Protein AF-A0AAV7NKL3-F1 (afdb_monomer)

Solvent-accessible surface area (backbone atoms only — not comparable to full-atom values): 14791 Å² total; per-residue (Å²): 137,82,86,83,81,82,79,80,80,75,80,78,81,73,79,78,71,67,85,84,54,51,89,88,33,91,54,41,45,47,39,40,43,38,54,56,81,62,44,48,95,72,42,78,81,89,48,72,66,51,54,48,49,49,21,38,49,52,17,48,26,45,21,76,62,68,77,40,82,70,47,38,43,83,27,37,46,78,29,75,76,42,99,70,48,32,32,28,36,32,49,33,41,64,87,78,70,40,76,49,57,45,71,62,53,46,52,15,46,60,76,36,40,70,63,51,29,56,76,71,69,38,48,74,92,29,51,37,45,80,85,53,79,81,82,70,71,77,77,80,69,66,94,63,57,69,67,60,57,53,50,50,55,53,53,50,52,52,54,52,51,52,52,50,52,52,54,48,51,55,51,56,60,53,55,75,71,67,70,79,84,79,89,82,90,81,89,82,83,82,91,83,82,88,83,90,86,85,88,83,86,82,88,86,84,84,89,80,86,87,84,91,85,82,83,90,85,85,89,86,82,81,87,83,90,89,133

Organism: Pleurodeles waltl (NCBI:txid8319)

pLDDT: mean 74.22, std 22.97, range [26.92, 96.94]

Mean predicted aligned error: 18.71 Å

InterPro domains:
  IPR031588 Collectrin domain [PF16959] (28-174)
  IPR031588 Collectrin domain [PS52010] (25-211)
  IPR042944 Collectrin [PTHR46884] (4-226)

Nearest PDB structures (foldseek):
  8wm3-assembly1_D  TM=7.153E-01  e=7.753E-15  Homo sapiens
  6m1d-assembly1_D  TM=7.696E-01  e=1.929E-13  Homo sapiens
  7l7f-assembly1_D  TM=8.727E-01  e=1.430E-11  Homo sapiens
  7wpo-assembly1_A  TM=7.914E-01  e=1.443E-06  Pipistrellus pipistrellus
  7sua-assembly1_A  TM=3.834E-01  e=5.532E-01  Acinetobacter baumannii

Secondary structure (DSSP, 8-state):
------------------TT--TT-TT-EEEEE-HHHHHGGGPPP--HHHHHHHHHHHHHHHHHHHT-TT--GGGEEEE---TTSEEEEEEB-TTT-PBPPHHHHHHHHHHHHHHHHHHTT--TTTEEETTS--SSPSP---SS-HHHHHHHHHHHHHHHHHHHHHHHHHHHHHHTT-PPPPP--------------------------------------------

Structure (mmCIF, N/CA/C/O backbone):
data_AF-A0AAV7NKL3-F1
#
_entry.id   AF-A0AAV7NKL3-F1
#
loop_
_atom_site.group_PDB
_atom_site.id
_atom_site.type_symbol
_atom_site.label_atom_id
_atom_site.label_alt_id
_atom_site.label_comp_id
_atom_site.label_asym_id
_atom_site.label_entity_id
_atom_site.label_seq_id
_atom_site.pdbx_PDB_ins_code
_atom_site.Cartn_x
_atom_site.Cartn_y
_atom_site.Cartn_z
_atom_site.occupancy
_atom_site.B_iso_or_equiv
_atom_site.auth_seq_id
_atom_site.auth_comp_id
_atom_site.auth_asym_id
_atom_site.auth_atom_id
_atom_site.pdbx_PDB_model_num
ATOM 1 N N . MET A 1 1 ? 7.178 -43.720 -53.555 1.00 40.41 1 MET A N 1
ATOM 2 C CA . MET A 1 1 ? 6.212 -42.692 -53.108 1.00 40.41 1 MET A CA 1
ATOM 3 C C . MET A 1 1 ? 6.389 -42.548 -51.602 1.00 40.41 1 MET A C 1
ATOM 5 O O . MET A 1 1 ? 6.001 -43.462 -50.891 1.00 40.41 1 MET A O 1
ATOM 9 N N . LEU A 1 2 ? 7.074 -41.503 -51.121 1.00 44.03 2 LEU A N 1
ATOM 10 C CA . LEU A 1 2 ? 7.225 -41.263 -49.677 1.00 44.03 2 LEU A CA 1
ATOM 11 C C . LEU A 1 2 ? 6.093 -40.338 -49.195 1.00 44.03 2 LEU A C 1
ATOM 13 O O . LEU A 1 2 ? 5.868 -39.315 -49.843 1.00 44.03 2 LEU A O 1
ATOM 17 N N . PRO A 1 3 ? 5.404 -40.646 -48.083 1.00 50.78 3 PRO A N 1
ATOM 18 C CA . PRO A 1 3 ? 4.473 -39.713 -47.464 1.00 50.78 3 PRO A CA 1
ATOM 19 C C . PRO A 1 3 ? 5.253 -38.630 -46.704 1.00 50.78 3 PRO A C 1
ATOM 21 O O . PRO A 1 3 ? 6.110 -38.932 -45.875 1.00 50.78 3 PRO A O 1
ATOM 24 N N . GLY A 1 4 ? 4.962 -37.360 -46.990 1.00 49.66 4 GLY A N 1
ATOM 25 C CA . GLY A 1 4 ? 5.586 -36.230 -46.304 1.00 49.66 4 GLY A CA 1
ATOM 26 C C . GLY A 1 4 ? 5.068 -36.084 -44.873 1.00 49.66 4 GLY A C 1
ATOM 27 O O . GLY A 1 4 ? 3.910 -35.725 -44.668 1.00 49.66 4 GLY A O 1
ATOM 28 N N . LEU A 1 5 ? 5.931 -36.329 -43.885 1.00 57.03 5 LEU A N 1
ATOM 29 C CA . LEU A 1 5 ? 5.633 -36.089 -42.474 1.00 57.03 5 LEU A CA 1
ATOM 30 C C . LEU A 1 5 ? 5.713 -34.581 -42.175 1.00 57.03 5 LEU A C 1
ATOM 32 O O . LEU A 1 5 ? 6.792 -34.042 -41.933 1.00 57.03 5 LEU A O 1
ATOM 36 N N . PHE A 1 6 ? 4.570 -33.893 -42.195 1.00 58.34 6 PHE A N 1
ATOM 37 C CA . PHE A 1 6 ? 4.484 -32.478 -41.823 1.00 58.34 6 PHE A CA 1
ATOM 38 C C . PHE A 1 6 ? 4.657 -32.313 -40.302 1.00 58.34 6 PHE A C 1
ATOM 40 O O . PHE A 1 6 ? 3.721 -32.510 -39.527 1.00 58.34 6 PHE A O 1
ATOM 47 N N . LEU A 1 7 ? 5.865 -31.949 -39.863 1.00 56.81 7 LEU A N 1
ATOM 48 C CA . LEU A 1 7 ? 6.143 -31.602 -38.467 1.00 56.81 7 LEU A CA 1
ATOM 49 C C . LEU A 1 7 ? 5.599 -30.201 -38.150 1.00 56.81 7 LEU A C 1
ATOM 51 O O . LEU A 1 7 ? 6.224 -29.187 -38.456 1.00 56.81 7 LEU A O 1
ATOM 55 N N . LEU A 1 8 ? 4.431 -30.151 -37.506 1.00 59.56 8 LEU A N 1
ATOM 56 C CA . LEU A 1 8 ? 3.878 -28.929 -36.921 1.00 59.56 8 LEU A CA 1
ATOM 57 C C . LEU A 1 8 ? 4.695 -28.515 -35.689 1.00 59.56 8 LEU A C 1
ATOM 59 O O . LEU A 1 8 ? 4.480 -29.009 -34.583 1.00 59.56 8 LEU A O 1
ATOM 63 N N . VAL A 1 9 ? 5.625 -27.579 -35.881 1.00 62.22 9 VAL A N 1
ATOM 64 C CA . VAL A 1 9 ? 6.357 -26.938 -34.781 1.00 62.22 9 VAL A CA 1
ATOM 65 C C . VAL A 1 9 ? 5.430 -25.936 -34.090 1.00 62.22 9 VAL A C 1
ATOM 67 O O . VAL A 1 9 ? 5.280 -24.799 -34.533 1.00 62.22 9 VAL A O 1
ATOM 70 N N . LEU A 1 10 ? 4.797 -26.362 -32.997 1.00 61.62 10 LEU A N 1
ATOM 71 C CA . LEU A 1 10 ? 4.081 -25.463 -32.094 1.00 61.62 10 LEU A CA 1
ATOM 72 C C . LEU A 1 10 ? 5.097 -24.563 -31.368 1.00 61.62 10 LEU A C 1
ATOM 74 O O . LEU A 1 10 ? 5.951 -25.092 -30.650 1.00 61.62 10 LEU A O 1
ATOM 78 N N . PRO A 1 11 ? 5.024 -23.225 -31.496 1.00 56.94 11 PRO A N 1
ATOM 79 C CA . PRO A 1 11 ? 5.866 -22.348 -30.702 1.00 56.94 11 PRO A CA 1
ATOM 80 C C . PRO A 1 11 ? 5.411 -22.420 -29.242 1.00 56.94 11 PRO A C 1
ATOM 82 O O . PRO A 1 11 ? 4.334 -21.934 -28.890 1.00 56.94 11 PRO A O 1
ATOM 85 N N . LEU A 1 12 ? 6.240 -23.006 -28.374 1.00 55.56 12 LEU A N 1
ATOM 86 C CA . LEU A 1 12 ? 6.085 -22.814 -26.936 1.00 55.56 12 LEU A CA 1
ATOM 87 C C . LEU A 1 12 ? 6.268 -21.322 -26.658 1.00 55.56 12 LEU A C 1
ATOM 89 O O . LEU A 1 12 ? 7.386 -20.810 -26.690 1.00 55.56 12 LEU A O 1
ATOM 93 N N . ALA A 1 13 ? 5.166 -20.632 -26.369 1.00 55.06 13 ALA A N 1
ATOM 94 C CA . ALA A 1 13 ? 5.193 -19.283 -25.834 1.00 55.06 13 ALA A CA 1
ATOM 95 C C . ALA A 1 13 ? 5.798 -19.328 -24.424 1.00 55.06 13 ALA A C 1
ATOM 97 O O . ALA A 1 13 ? 5.093 -19.407 -23.417 1.00 55.06 13 ALA A O 1
ATOM 98 N N . THR A 1 14 ? 7.129 -19.311 -24.349 1.00 50.56 14 THR A N 1
ATOM 99 C CA . THR A 1 14 ? 7.852 -19.100 -23.101 1.00 50.56 14 THR A CA 1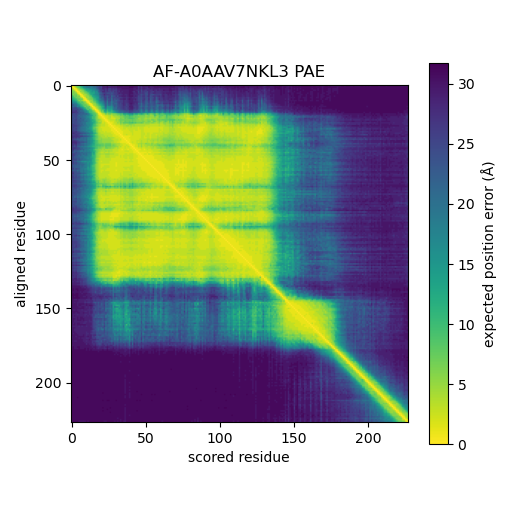
ATOM 100 C C . THR A 1 14 ? 7.461 -17.728 -22.578 1.00 50.56 14 THR A C 1
ATOM 102 O O . THR A 1 14 ? 7.886 -16.708 -23.124 1.00 50.56 14 THR A O 1
ATOM 105 N N . TYR A 1 15 ? 6.643 -17.700 -21.526 1.00 53.75 15 TYR A N 1
ATOM 106 C CA . TYR A 1 15 ? 6.379 -16.489 -20.763 1.00 53.75 15 TYR A CA 1
ATOM 107 C C . TYR A 1 15 ? 7.707 -15.990 -20.193 1.00 53.75 15 TYR A C 1
ATOM 109 O O . TYR A 1 15 ? 8.160 -16.460 -19.150 1.00 53.75 15 TYR A O 1
ATOM 117 N N . ALA A 1 16 ? 8.339 -15.058 -20.904 1.00 47.28 16 ALA A N 1
ATOM 118 C CA . ALA A 1 16 ? 9.548 -14.393 -20.461 1.00 47.28 16 ALA A CA 1
ATOM 119 C C . ALA A 1 16 ? 9.205 -13.549 -19.229 1.00 47.28 16 ALA A C 1
ATOM 121 O O . ALA A 1 16 ? 8.778 -12.398 -19.338 1.00 47.28 16 ALA A O 1
ATOM 122 N N . GLN A 1 17 ? 9.352 -14.139 -18.041 1.00 51.84 17 GLN A N 1
ATOM 123 C CA . GLN A 1 17 ? 9.422 -13.348 -16.827 1.00 51.84 17 GLN A CA 1
ATOM 124 C C . GLN A 1 17 ? 10.688 -12.505 -16.907 1.00 51.84 17 GLN A C 1
ATOM 126 O O . GLN A 1 17 ? 11.797 -13.030 -16.978 1.00 51.84 17 GLN A O 1
ATOM 131 N N . ASP A 1 18 ? 10.488 -11.191 -16.912 1.00 56.62 18 ASP A N 1
ATOM 132 C CA . ASP A 1 18 ? 11.542 -10.200 -16.769 1.00 56.62 18 ASP A CA 1
ATOM 133 C C . ASP A 1 18 ? 12.345 -10.515 -15.495 1.00 56.62 18 ASP A C 1
ATOM 135 O O . ASP A 1 18 ? 11.869 -10.331 -14.371 1.00 56.62 18 ASP A O 1
ATOM 139 N N . GLN A 1 19 ? 13.553 -11.057 -15.683 1.00 64.88 19 GLN A N 1
ATOM 140 C CA . GLN A 1 19 ? 14.359 -11.731 -14.653 1.00 64.88 19 GLN A CA 1
ATOM 141 C C . GLN A 1 19 ? 14.817 -10.787 -13.519 1.00 64.88 19 GLN A C 1
ATOM 143 O O . GLN A 1 19 ? 15.448 -11.209 -12.552 1.00 64.88 19 GLN A O 1
ATOM 148 N N . ARG A 1 20 ? 14.487 -9.495 -13.622 1.00 75.25 20 ARG A N 1
ATOM 149 C CA . ARG A 1 20 ? 14.770 -8.434 -12.647 1.00 75.25 20 ARG A CA 1
ATOM 150 C C . ARG A 1 20 ? 13.922 -8.497 -11.378 1.00 75.25 20 ARG A C 1
ATOM 152 O O . ARG A 1 20 ? 14.271 -7.846 -10.400 1.00 75.25 20 ARG A O 1
ATOM 159 N N . CYS A 1 21 ? 12.819 -9.241 -11.380 1.00 84.06 21 CYS A N 1
ATOM 160 C CA . CYS A 1 21 ? 11.861 -9.257 -10.280 1.00 84.06 21 CYS A CA 1
ATOM 161 C C . CYS A 1 21 ? 11.629 -10.693 -9.781 1.00 84.06 21 CYS A C 1
ATOM 163 O O . CYS A 1 21 ? 11.004 -11.522 -10.436 1.00 84.06 21 CYS A O 1
ATOM 165 N N . TYR A 1 22 ? 12.165 -10.987 -8.596 1.00 87.50 22 TYR A N 1
ATOM 166 C CA . TYR A 1 22 ? 12.052 -12.274 -7.906 1.00 87.50 22 TYR A CA 1
ATOM 167 C C . TYR A 1 22 ? 11.971 -12.051 -6.380 1.00 87.50 22 TYR A C 1
ATOM 169 O O . TYR A 1 22 ? 12.280 -10.954 -5.904 1.00 87.50 22 TYR A O 1
ATOM 177 N N . PRO A 1 23 ? 11.521 -13.038 -5.578 1.00 87.38 23 PRO A N 1
ATOM 178 C CA . PRO A 1 23 ? 11.410 -12.877 -4.127 1.00 87.38 23 PRO A CA 1
ATOM 179 C C . PRO A 1 23 ? 12.760 -12.535 -3.491 1.00 87.38 23 PRO A C 1
ATOM 181 O O . PRO A 1 23 ? 13.736 -13.242 -3.730 1.00 87.38 23 PRO A O 1
ATOM 184 N N . LYS A 1 24 ? 12.806 -11.495 -2.647 1.00 85.12 24 LYS A N 1
ATOM 185 C CA . LYS A 1 24 ? 14.043 -10.991 -2.014 1.00 85.12 24 LYS A CA 1
ATOM 186 C C . LYS A 1 24 ? 15.123 -10.511 -3.008 1.00 85.12 24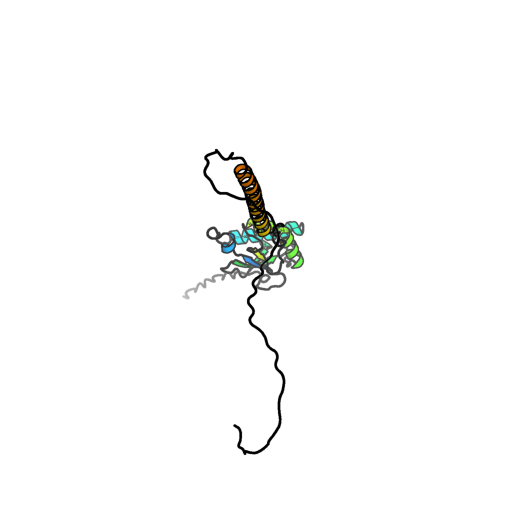 LYS A C 1
ATOM 188 O O . LYS A 1 24 ? 16.307 -10.546 -2.684 1.00 85.12 24 LYS A O 1
ATOM 193 N N . ALA A 1 25 ? 14.739 -10.074 -4.210 1.00 87.25 25 ALA A N 1
ATOM 194 C CA . ALA A 1 25 ? 15.654 -9.385 -5.122 1.00 87.25 25 ALA A CA 1
ATOM 195 C C . ALA A 1 25 ? 16.146 -8.040 -4.532 1.00 87.25 25 ALA A C 1
ATOM 197 O O . ALA A 1 25 ? 15.432 -7.422 -3.738 1.00 87.25 25 ALA A O 1
ATOM 198 N N . PRO A 1 26 ? 17.344 -7.553 -4.909 1.00 86.31 26 PRO A N 1
ATOM 199 C CA . PRO A 1 26 ? 17.833 -6.247 -4.464 1.00 86.31 26 PRO A CA 1
ATOM 200 C C . PRO A 1 26 ? 16.925 -5.115 -4.973 1.00 86.31 26 PRO A C 1
ATOM 202 O O . PRO A 1 26 ? 16.570 -5.085 -6.152 1.00 86.31 26 PRO A O 1
ATOM 205 N N . ASN A 1 27 ? 16.581 -4.166 -4.095 1.00 89.75 27 ASN A N 1
ATOM 206 C CA . ASN A 1 27 ? 15.575 -3.112 -4.319 1.00 89.75 27 ASN A CA 1
ATOM 207 C C . ASN A 1 27 ? 14.137 -3.628 -4.576 1.00 89.75 27 ASN A C 1
ATOM 209 O O . ASN A 1 27 ? 13.305 -2.886 -5.104 1.00 89.75 27 ASN A O 1
ATOM 213 N N . ALA A 1 28 ? 13.826 -4.883 -4.227 1.00 91.88 28 ALA A N 1
ATOM 214 C CA . ALA A 1 28 ? 12.461 -5.401 -4.267 1.00 91.88 28 ALA A CA 1
ATOM 215 C C . ALA A 1 28 ? 11.774 -5.276 -2.908 1.00 91.88 28 ALA A C 1
ATOM 217 O O . ALA A 1 28 ? 12.333 -5.652 -1.877 1.00 91.88 28 ALA A O 1
ATOM 218 N N . PHE A 1 29 ? 10.524 -4.824 -2.935 1.00 92.88 29 PHE A N 1
ATOM 219 C CA . PHE A 1 29 ? 9.709 -4.590 -1.750 1.00 92.88 29 PHE A CA 1
ATOM 220 C C . PHE A 1 29 ? 8.657 -5.682 -1.583 1.00 92.88 29 PHE A C 1
ATOM 222 O O . PHE A 1 29 ? 7.886 -5.938 -2.511 1.00 92.88 29 PHE A O 1
ATOM 229 N N . GLN A 1 30 ? 8.571 -6.295 -0.398 1.00 94.06 30 GLN A N 1
ATOM 230 C CA . GLN A 1 30 ? 7.442 -7.170 -0.068 1.00 94.06 30 GLN A CA 1
ATOM 231 C C . GLN A 1 30 ? 6.242 -6.347 0.411 1.00 94.06 30 GLN A C 1
ATOM 233 O O . GLN A 1 30 ? 6.338 -5.596 1.384 1.00 94.06 30 GLN A O 1
ATOM 238 N N . VAL A 1 31 ? 5.091 -6.577 -0.219 1.00 94.75 31 VAL A N 1
ATOM 239 C CA . VAL A 1 31 ? 3.786 -6.047 0.194 1.00 94.75 31 VAL A CA 1
ATOM 240 C C . VAL A 1 31 ? 2.948 -7.167 0.806 1.00 94.75 31 VAL A C 1
ATOM 242 O O . VAL A 1 31 ? 3.011 -8.325 0.369 1.00 94.75 31 VAL A O 1
ATOM 245 N N . ARG A 1 32 ? 2.155 -6.835 1.826 1.00 93.56 32 ARG A N 1
ATOM 246 C CA . ARG A 1 32 ? 1.116 -7.703 2.393 1.00 93.56 32 ARG A CA 1
ATOM 247 C C . ARG A 1 32 ? -0.191 -6.931 2.496 1.00 93.56 32 ARG A C 1
ATOM 249 O O . ARG A 1 32 ? -0.213 -5.823 3.028 1.00 93.56 32 ARG A O 1
ATOM 256 N N . ILE A 1 33 ? -1.265 -7.528 1.988 1.00 93.62 33 ILE A N 1
ATOM 257 C CA . ILE A 1 33 ? -2.592 -6.917 1.946 1.00 93.62 33 ILE A CA 1
ATOM 258 C C . ILE A 1 33 ? -3.587 -7.792 2.710 1.00 93.62 33 ILE A C 1
ATOM 260 O O . ILE A 1 33 ? -3.787 -8.965 2.401 1.00 93.62 33 ILE A O 1
ATOM 264 N N . SER A 1 34 ? -4.252 -7.197 3.695 1.00 92.69 34 SER A N 1
ATOM 265 C CA . SER A 1 34 ? -5.212 -7.860 4.582 1.00 92.69 34 SER A CA 1
ATOM 266 C C . SER A 1 34 ? -6.645 -7.389 4.307 1.00 92.69 34 SER A C 1
ATOM 268 O O . SER A 1 34 ? -7.307 -6.862 5.200 1.00 92.69 34 SER A O 1
ATOM 270 N N . LEU A 1 35 ? -7.150 -7.599 3.079 1.00 92.75 35 LEU A N 1
ATOM 271 C CA . LEU A 1 35 ? -8.475 -7.111 2.641 1.00 92.75 35 LEU A CA 1
ATOM 272 C C . LEU A 1 35 ? -9.611 -7.467 3.614 1.00 92.75 35 LEU A C 1
ATOM 274 O O . LEU A 1 35 ? -10.362 -6.591 4.030 1.00 92.75 35 LEU A O 1
ATOM 278 N N . ARG A 1 36 ? -9.711 -8.736 4.037 1.00 92.12 36 ARG A N 1
ATOM 279 C CA . ARG A 1 36 ? -10.754 -9.183 4.982 1.00 92.12 36 ARG A CA 1
ATOM 280 C C . ARG A 1 36 ? -10.655 -8.530 6.363 1.00 92.12 36 ARG A C 1
ATOM 282 O O . ARG A 1 36 ? -11.675 -8.383 7.020 1.00 92.12 36 ARG A O 1
ATOM 289 N N . ALA A 1 37 ? -9.458 -8.135 6.802 1.00 91.19 37 ALA A N 1
ATOM 290 C CA . ALA A 1 37 ? -9.286 -7.436 8.077 1.00 91.19 37 ALA A CA 1
ATOM 291 C C . ALA A 1 37 ? -9.718 -5.962 7.991 1.00 91.19 37 ALA A C 1
ATOM 293 O O . ALA A 1 37 ? -10.161 -5.404 8.988 1.00 91.19 37 ALA A O 1
ATOM 294 N N . ALA A 1 38 ? -9.610 -5.342 6.811 1.00 90.75 38 ALA A N 1
ATOM 295 C CA . ALA A 1 38 ? -10.046 -3.966 6.574 1.00 90.75 38 ALA A CA 1
ATOM 296 C C . ALA A 1 38 ? -11.553 -3.848 6.283 1.00 90.75 38 ALA A C 1
ATOM 298 O O . ALA A 1 38 ? -12.212 -2.934 6.768 1.00 90.75 38 ALA A O 1
ATOM 299 N N . LEU A 1 39 ? -12.085 -4.758 5.460 1.00 92.00 39 LEU A N 1
ATOM 300 C CA . LEU A 1 39 ? -13.391 -4.620 4.800 1.00 92.00 39 LEU A CA 1
ATOM 301 C C . LEU A 1 39 ? -14.428 -5.658 5.267 1.00 92.00 39 LEU A C 1
ATOM 303 O O . LEU A 1 39 ? -15.593 -5.580 4.870 1.00 92.00 39 LEU A O 1
ATOM 307 N N . GLY A 1 40 ? -14.024 -6.634 6.088 1.00 92.19 40 GLY A N 1
ATOM 308 C CA . GLY A 1 40 ? -14.885 -7.731 6.536 1.00 92.19 40 GLY A CA 1
ATOM 309 C C . GLY A 1 40 ? -15.493 -8.495 5.358 1.00 92.19 40 GLY A C 1
ATOM 310 O O . GLY A 1 40 ? -14.799 -8.843 4.399 1.00 92.19 40 GLY A O 1
ATOM 311 N N . ASP A 1 41 ? -16.808 -8.700 5.409 1.00 93.81 41 ASP A N 1
ATOM 312 C CA . ASP A 1 41 ? -17.581 -9.393 4.369 1.00 93.81 41 ASP A CA 1
ATOM 313 C C . ASP A 1 41 ? -17.754 -8.575 3.075 1.00 93.81 41 ASP A C 1
ATOM 315 O O . ASP A 1 41 ? -18.191 -9.110 2.059 1.00 93.81 41 ASP A O 1
ATOM 319 N N . LYS A 1 42 ? -17.384 -7.284 3.079 1.00 92.12 42 LYS A N 1
ATOM 320 C CA . LYS A 1 42 ? -17.400 -6.400 1.898 1.00 92.12 42 LYS A CA 1
ATOM 321 C C . LYS A 1 42 ? -16.055 -6.363 1.158 1.00 92.12 42 LYS A C 1
ATOM 323 O O . LYS A 1 42 ? -15.841 -5.492 0.318 1.00 92.12 42 LYS A O 1
ATOM 328 N N . ALA A 1 43 ? -15.128 -7.265 1.484 1.00 93.56 43 ALA A N 1
ATOM 329 C CA . ALA A 1 43 ? -13.834 -7.352 0.816 1.00 93.56 43 ALA A CA 1
ATOM 330 C C . ALA A 1 43 ? -13.990 -7.727 -0.670 1.00 93.56 43 ALA A C 1
ATOM 332 O O . ALA A 1 43 ? -14.550 -8.773 -0.998 1.00 93.56 43 ALA A O 1
ATOM 333 N N . TYR A 1 44 ? -13.451 -6.888 -1.558 1.00 93.31 44 TYR A N 1
ATOM 334 C CA . TYR A 1 44 ? -13.354 -7.178 -2.989 1.00 93.31 44 TYR A CA 1
ATOM 335 C C . TYR A 1 44 ? -12.343 -8.303 -3.274 1.00 93.31 44 TYR A C 1
ATOM 337 O O . TYR A 1 44 ? -11.549 -8.701 -2.414 1.00 93.31 44 TYR A O 1
ATOM 345 N N . VAL A 1 45 ? -12.390 -8.844 -4.491 1.00 92.94 45 VAL A N 1
ATOM 346 C CA . VAL A 1 45 ? -11.462 -9.881 -4.957 1.00 92.94 45 VAL A CA 1
ATOM 347 C C . VAL A 1 45 ? -10.267 -9.204 -5.611 1.00 92.94 45 VAL A C 1
ATOM 349 O O . VAL A 1 45 ? -10.442 -8.473 -6.572 1.00 92.94 45 VAL A O 1
ATOM 352 N N . TRP A 1 46 ? -9.055 -9.486 -5.134 1.00 93.00 46 TRP A N 1
ATOM 353 C CA . TRP A 1 46 ? -7.841 -8.976 -5.774 1.00 93.00 46 TRP A CA 1
ATOM 354 C C . TRP A 1 46 ? -7.591 -9.691 -7.108 1.00 93.00 46 TRP A C 1
ATOM 356 O O . TRP A 1 46 ? -7.210 -10.866 -7.127 1.00 93.00 46 TRP A O 1
ATOM 366 N N . ASP A 1 47 ? -7.829 -8.990 -8.212 1.00 92.94 47 ASP A N 1
ATOM 367 C CA . ASP A 1 47 ? -7.706 -9.488 -9.580 1.00 92.94 47 ASP A CA 1
ATOM 368 C C . ASP A 1 47 ? -6.573 -8.772 -10.365 1.00 92.94 47 ASP A C 1
ATOM 370 O O . ASP A 1 47 ? -5.669 -8.156 -9.795 1.00 92.94 47 ASP A O 1
ATOM 374 N N . ARG A 1 48 ? -6.598 -8.868 -11.703 1.00 93.12 48 ARG A N 1
ATOM 375 C CA . ARG A 1 48 ? -5.636 -8.174 -12.580 1.00 93.12 48 ARG A CA 1
ATOM 376 C C . ARG A 1 48 ? -5.890 -6.666 -12.700 1.00 93.12 48 ARG A C 1
ATOM 378 O O . ARG A 1 48 ? -4.960 -5.930 -13.036 1.00 93.12 48 ARG A O 1
ATOM 385 N N . SER A 1 49 ? -7.120 -6.220 -12.472 1.00 94.44 49 SER A N 1
ATOM 386 C CA . SER A 1 49 ? -7.516 -4.811 -12.438 1.00 94.44 49 SER A CA 1
ATOM 387 C C . SER A 1 49 ? 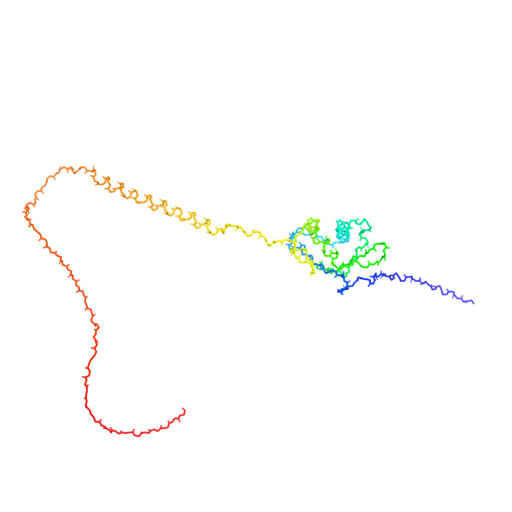-6.907 -4.143 -11.205 1.00 94.44 49 SER A C 1
ATOM 389 O O . SER A 1 49 ? -6.275 -3.091 -11.315 1.00 94.44 49 SER A O 1
ATOM 391 N N . GLU A 1 50 ? -6.953 -4.835 -10.069 1.00 94.12 50 GLU A N 1
ATO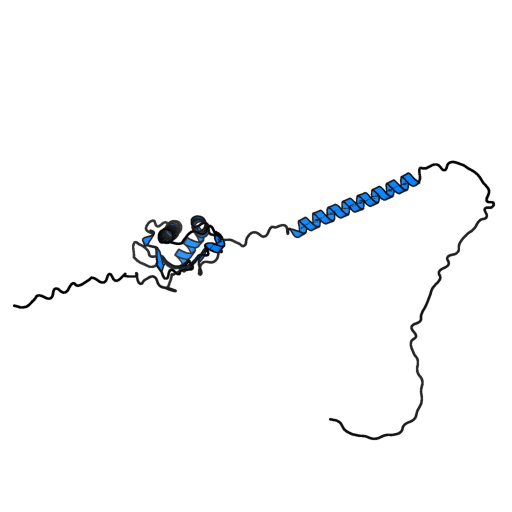M 392 C CA . GLU A 1 50 ? -6.379 -4.406 -8.795 1.00 94.12 50 GLU A CA 1
ATOM 393 C C . GLU A 1 50 ? -4.841 -4.388 -8.850 1.00 94.12 50 GLU A C 1
ATOM 395 O O . GLU A 1 50 ? -4.216 -3.409 -8.431 1.00 94.12 50 GLU A O 1
ATOM 400 N N . ASP A 1 51 ? -4.215 -5.396 -9.474 1.00 93.69 51 ASP A N 1
ATOM 401 C CA . ASP A 1 51 ? -2.781 -5.381 -9.808 1.00 93.69 51 ASP A CA 1
ATOM 402 C C . ASP A 1 51 ? -2.399 -4.159 -10.667 1.00 93.69 51 ASP A C 1
ATOM 404 O O . ASP A 1 51 ? -1.350 -3.542 -10.450 1.00 93.69 51 ASP A O 1
ATOM 408 N N . TYR A 1 52 ? -3.213 -3.807 -11.669 1.00 95.88 52 TYR A N 1
ATOM 409 C CA . TYR A 1 52 ? -2.966 -2.657 -12.542 1.00 95.88 52 TYR A CA 1
ATOM 410 C C . TYR A 1 52 ? -3.151 -1.326 -11.802 1.00 95.88 52 TYR A C 1
ATOM 412 O O . TYR A 1 52 ? -2.330 -0.414 -11.959 1.00 95.88 52 TYR A O 1
ATOM 420 N N . LEU A 1 53 ? -4.176 -1.218 -10.954 1.00 96.12 53 LEU A N 1
ATOM 421 C CA . LEU A 1 53 ? -4.401 -0.065 -10.087 1.00 96.12 53 LEU A CA 1
ATOM 422 C C . LEU A 1 53 ? -3.225 0.119 -9.119 1.00 96.12 53 LEU A C 1
ATOM 424 O O . LEU A 1 53 ? -2.719 1.231 -8.981 1.00 96.12 53 LEU A O 1
ATOM 428 N N . PHE A 1 54 ? -2.717 -0.963 -8.521 1.00 96.00 54 PHE A N 1
ATOM 429 C CA . PHE A 1 54 ? -1.563 -0.912 -7.620 1.00 96.00 54 PHE A CA 1
ATOM 430 C C . PHE A 1 54 ? -0.308 -0.417 -8.341 1.00 96.00 54 PHE A C 1
ATOM 432 O O . PHE A 1 54 ? 0.329 0.537 -7.890 1.00 96.00 54 PHE A O 1
ATOM 439 N N . ARG A 1 55 ? 0.007 -0.989 -9.509 1.00 95.88 55 ARG A N 1
ATOM 440 C CA . ARG A 1 55 ? 1.116 -0.520 -10.357 1.00 95.88 55 ARG A CA 1
ATOM 441 C C . ARG A 1 55 ? 0.968 0.952 -10.730 1.00 95.88 55 ARG A C 1
ATOM 443 O O . ARG A 1 55 ? 1.951 1.684 -10.694 1.00 95.88 55 ARG A O 1
AT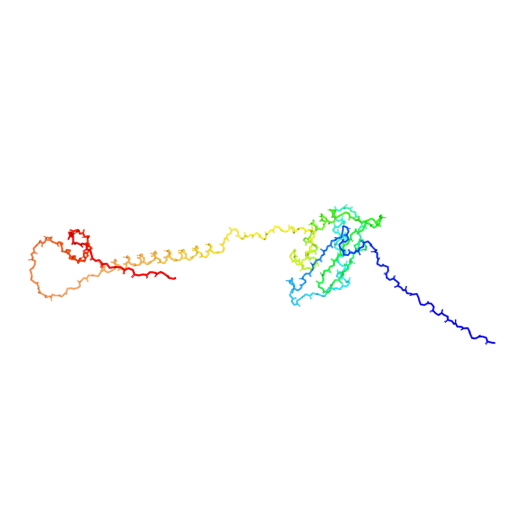OM 450 N N . SER A 1 56 ? -0.247 1.391 -11.054 1.00 96.44 56 SER A N 1
ATOM 451 C CA . SER A 1 56 ? -0.547 2.782 -11.406 1.00 96.44 56 SER A CA 1
ATOM 452 C C . SER A 1 56 ? -0.359 3.732 -10.220 1.00 96.44 56 SER A C 1
ATOM 454 O O . SER A 1 56 ? 0.226 4.800 -10.385 1.00 96.44 56 SER A O 1
ATOM 456 N N . MET A 1 57 ? -0.779 3.337 -9.015 1.00 96.19 57 MET A N 1
ATOM 457 C CA . MET A 1 57 ? -0.601 4.123 -7.789 1.00 96.19 57 MET A CA 1
ATOM 458 C C . MET A 1 57 ? 0.868 4.212 -7.357 1.00 96.19 57 MET A C 1
ATOM 460 O O . MET A 1 57 ? 1.320 5.290 -6.970 1.00 96.19 57 MET A O 1
ATOM 464 N N . VAL A 1 58 ? 1.635 3.122 -7.483 1.00 95.62 58 VAL A N 1
ATOM 465 C CA . VAL A 1 58 ? 3.091 3.124 -7.255 1.00 95.62 58 VAL A CA 1
ATOM 466 C C . VAL A 1 58 ? 3.802 3.991 -8.295 1.00 95.62 58 VAL A C 1
ATOM 468 O O . VAL A 1 58 ? 4.573 4.869 -7.918 1.00 95.62 58 VAL A O 1
ATOM 471 N N . ALA A 1 59 ? 3.509 3.819 -9.588 1.00 95.62 59 ALA A N 1
ATOM 472 C CA . ALA A 1 59 ? 4.083 4.645 -10.651 1.00 95.62 59 ALA A CA 1
ATOM 473 C C . ALA A 1 59 ? 3.771 6.134 -10.438 1.00 95.62 59 ALA A C 1
ATOM 475 O O . ALA A 1 59 ? 4.669 6.970 -10.519 1.00 95.62 59 ALA A O 1
ATOM 476 N N . TRP A 1 60 ? 2.531 6.470 -10.068 1.00 95.44 60 TRP A N 1
ATOM 477 C CA . TRP A 1 60 ? 2.151 7.835 -9.710 1.00 95.44 60 TRP A CA 1
ATOM 478 C C . TRP A 1 60 ? 2.956 8.367 -8.512 1.00 95.44 60 TRP A C 1
ATOM 480 O O . TRP A 1 60 ? 3.404 9.513 -8.543 1.00 95.44 60 TRP A O 1
ATOM 490 N N . ALA A 1 61 ? 3.180 7.559 -7.469 1.00 94.94 61 ALA A N 1
ATOM 491 C CA . ALA A 1 61 ? 3.969 7.977 -6.307 1.00 94.94 61 ALA A CA 1
ATOM 492 C C . ALA A 1 61 ? 5.427 8.276 -6.695 1.00 94.94 61 ALA A C 1
ATOM 494 O O . ALA A 1 61 ? 5.982 9.286 -6.260 1.00 94.94 61 ALA A O 1
ATOM 495 N N . MET A 1 62 ? 6.009 7.466 -7.588 1.00 95.00 62 MET A N 1
ATOM 496 C CA . MET A 1 62 ? 7.325 7.730 -8.175 1.00 95.00 62 MET A CA 1
ATOM 497 C C . MET A 1 62 ? 7.335 9.045 -8.964 1.00 95.00 62 MET A C 1
ATOM 499 O O . MET A 1 62 ? 8.181 9.894 -8.679 1.00 95.00 62 MET A O 1
ATOM 503 N N . ARG A 1 63 ? 6.356 9.274 -9.860 1.00 94.12 63 ARG A N 1
ATOM 504 C CA . ARG A 1 63 ? 6.198 10.551 -10.590 1.00 94.12 63 ARG A CA 1
ATOM 505 C C . ARG A 1 63 ? 6.170 11.744 -9.635 1.00 94.12 63 ARG A C 1
ATOM 507 O O . ARG A 1 63 ? 6.933 12.690 -9.790 1.00 94.12 63 ARG A O 1
ATOM 514 N N . SER A 1 64 ? 5.329 11.686 -8.602 1.00 92.44 64 SER A N 1
ATOM 515 C CA . SER A 1 64 ? 5.148 12.793 -7.656 1.00 92.44 64 SER A CA 1
ATOM 516 C C . SER A 1 64 ? 6.331 13.023 -6.712 1.00 92.44 64 SER A C 1
ATOM 518 O O . SER A 1 64 ? 6.424 14.103 -6.120 1.00 92.44 64 SER A O 1
ATOM 520 N N . SER A 1 65 ? 7.196 12.027 -6.512 1.00 90.94 65 SER A N 1
ATOM 521 C CA . SER A 1 65 ? 8.367 12.153 -5.641 1.00 90.94 65 SER A CA 1
ATOM 522 C C . SER A 1 65 ? 9.649 12.495 -6.393 1.00 90.94 65 SER A C 1
ATOM 524 O O . SER A 1 65 ? 10.519 13.131 -5.804 1.00 90.94 65 SER A O 1
ATOM 526 N N . LEU A 1 66 ? 9.781 12.068 -7.651 1.00 89.94 66 LEU A N 1
ATOM 527 C CA . LEU A 1 66 ? 10.956 12.315 -8.492 1.00 89.94 66 LEU A CA 1
ATOM 528 C C . LEU A 1 66 ? 10.745 13.434 -9.523 1.00 89.94 66 LEU A C 1
ATOM 530 O O . LEU A 1 66 ? 11.714 13.835 -10.155 1.00 89.94 66 LEU A O 1
ATOM 534 N N . GLN A 1 67 ? 9.513 13.941 -9.671 1.00 89.25 67 GLN A N 1
ATOM 535 C CA . GLN A 1 67 ? 9.117 14.929 -10.691 1.00 89.25 67 GLN A CA 1
ATOM 536 C C . GLN A 1 67 ? 9.412 14.461 -12.130 1.00 89.25 67 GLN A C 1
ATOM 538 O O . GLN A 1 67 ? 9.664 15.261 -13.023 1.00 89.25 67 GLN A O 1
ATOM 543 N N . ASP A 1 68 ? 9.355 13.146 -12.340 1.00 87.62 68 ASP A N 1
ATOM 544 C CA . ASP A 1 68 ? 9.665 12.477 -13.601 1.00 87.62 68 ASP A CA 1
ATOM 545 C C . ASP A 1 68 ? 8.408 11.783 -14.135 1.00 87.62 68 ASP A C 1
ATOM 547 O O . ASP A 1 68 ? 7.884 10.860 -13.510 1.00 87.62 68 ASP A O 1
ATOM 551 N N . GLU A 1 69 ? 7.905 12.224 -15.287 1.00 86.44 69 GLU A N 1
ATOM 552 C CA . GLU A 1 69 ? 6.679 11.690 -15.885 1.00 86.44 69 GLU A CA 1
ATOM 553 C C . GLU A 1 69 ? 6.871 10.324 -16.570 1.00 86.44 69 GLU A C 1
ATOM 555 O O . GLU A 1 69 ? 5.881 9.650 -16.869 1.00 86.44 69 GLU A O 1
ATOM 560 N N . ASN A 1 70 ? 8.103 9.840 -16.752 1.00 90.19 70 ASN A N 1
ATOM 561 C CA . ASN A 1 70 ? 8.386 8.594 -17.476 1.00 90.19 70 ASN A CA 1
ATOM 562 C C . ASN A 1 70 ? 7.946 7.317 -16.728 1.00 90.19 70 ASN A C 1
ATOM 564 O O . ASN A 1 70 ? 7.863 6.243 -17.331 1.00 90.19 70 ASN A O 1
ATOM 568 N N . PHE A 1 71 ? 7.618 7.406 -15.434 1.00 92.62 71 PHE A N 1
ATOM 569 C CA . PHE A 1 71 ? 7.106 6.277 -14.647 1.00 92.62 71 PHE A CA 1
ATOM 570 C C . PHE A 1 71 ? 5.645 5.946 -14.987 1.00 92.62 71 PHE A C 1
ATOM 572 O O . PHE A 1 71 ? 4.726 6.699 -14.671 1.00 92.62 71 PHE A O 1
ATOM 579 N N . ILE A 1 72 ? 5.416 4.777 -15.582 1.00 94.00 72 ILE A N 1
ATOM 580 C CA . ILE A 1 72 ? 4.105 4.252 -15.990 1.00 94.00 72 ILE A CA 1
ATOM 581 C C . ILE A 1 72 ? 3.800 2.922 -15.284 1.00 94.00 72 ILE A C 1
ATOM 583 O O . ILE A 1 72 ? 4.661 2.325 -14.643 1.00 94.00 72 ILE A O 1
ATOM 587 N N . ALA A 1 73 ? 2.572 2.408 -15.396 1.00 93.38 73 ALA A N 1
ATOM 588 C CA . ALA A 1 73 ? 2.186 1.156 -14.733 1.00 93.38 73 ALA A CA 1
ATOM 589 C C . ALA A 1 73 ? 3.044 -0.064 -15.157 1.00 93.38 73 ALA A C 1
ATOM 591 O O . ALA A 1 73 ? 3.203 -1.009 -14.388 1.00 93.38 73 ALA A O 1
ATOM 592 N N . SER A 1 74 ? 3.642 -0.053 -16.355 1.00 92.06 74 SER A N 1
ATOM 593 C CA . SER A 1 74 ? 4.561 -1.109 -16.811 1.00 92.06 74 SER A CA 1
ATOM 594 C C . SER A 1 74 ? 5.982 -0.994 -16.235 1.00 92.06 74 SER A C 1
ATOM 596 O O . SER A 1 74 ? 6.706 -1.996 -16.246 1.00 92.06 74 SER A O 1
ATOM 598 N N . SER A 1 75 ? 6.359 0.170 -15.691 1.00 93.06 75 SER A N 1
ATOM 599 C CA . SER A 1 75 ? 7.593 0.413 -14.924 1.00 93.06 75 SER A CA 1
ATOM 600 C C . SER A 1 75 ? 7.596 -0.341 -13.589 1.00 93.06 75 SER A C 1
ATOM 602 O O . SER A 1 75 ? 8.654 -0.611 -13.027 1.00 93.06 75 SER A O 1
ATOM 604 N N . VAL A 1 76 ? 6.413 -0.707 -13.080 1.00 94.62 76 VAL A N 1
ATOM 605 C CA . VAL A 1 76 ? 6.238 -1.472 -11.839 1.00 94.62 76 VAL A CA 1
ATOM 606 C C . VAL A 1 76 ? 5.997 -2.945 -12.176 1.00 94.62 76 VAL A C 1
ATOM 608 O O . VAL A 1 76 ? 4.978 -3.324 -12.769 1.00 94.62 76 VAL A O 1
ATOM 611 N N . LYS A 1 77 ? 6.944 -3.805 -11.796 1.00 93.12 77 LYS A N 1
ATOM 612 C CA . LYS A 1 77 ? 6.834 -5.263 -11.943 1.00 93.12 77 LYS A CA 1
ATOM 613 C C . LYS A 1 77 ? 6.333 -5.872 -10.636 1.00 93.12 77 LYS A C 1
ATOM 615 O O . LYS A 1 77 ? 6.833 -5.505 -9.579 1.00 93.12 77 LYS A O 1
ATOM 620 N N . LEU A 1 78 ? 5.372 -6.796 -10.721 1.00 93.31 78 LEU A N 1
ATOM 621 C CA . LEU A 1 78 ? 4.854 -7.577 -9.589 1.00 93.31 78 LEU A CA 1
ATOM 622 C C . LEU A 1 78 ? 5.229 -9.047 -9.771 1.00 93.31 78 LEU A C 1
ATOM 624 O O . LEU A 1 78 ? 5.060 -9.581 -10.869 1.00 93.31 78 LEU A O 1
ATOM 628 N N . CYS A 1 79 ? 5.698 -9.694 -8.706 1.00 91.38 79 CYS A N 1
ATOM 629 C CA . CYS A 1 79 ? 6.220 -11.059 -8.734 1.00 91.38 79 CYS A CA 1
ATOM 630 C C . CYS A 1 79 ? 5.818 -11.855 -7.491 1.00 91.38 79 CYS A C 1
ATOM 632 O O . CYS A 1 79 ? 5.630 -11.296 -6.411 1.00 91.38 79 CYS A O 1
ATOM 634 N N . ASN A 1 80 ? 5.726 -13.181 -7.644 1.00 91.75 80 ASN A N 1
ATOM 635 C CA . ASN A 1 80 ? 5.339 -14.113 -6.579 1.00 91.75 80 ASN A CA 1
ATOM 636 C C . ASN A 1 80 ? 4.026 -13.707 -5.876 1.00 91.75 80 ASN A C 1
ATOM 638 O O . ASN A 1 80 ? 3.981 -13.542 -4.658 1.00 91.75 80 ASN A O 1
ATOM 642 N N . ILE A 1 81 ? 2.970 -13.501 -6.671 1.00 89.81 81 ILE A N 1
ATOM 643 C CA . ILE A 1 81 ? 1.636 -13.151 -6.173 1.00 89.81 81 ILE A CA 1
ATOM 644 C C . ILE A 1 81 ? 1.001 -14.393 -5.541 1.00 89.81 81 ILE A C 1
ATOM 646 O O . ILE A 1 81 ? 0.769 -15.405 -6.201 1.00 89.81 81 ILE A O 1
ATOM 650 N N . THR A 1 82 ? 0.735 -14.318 -4.240 1.00 90.44 82 THR A N 1
ATOM 651 C CA . THR A 1 82 ? 0.168 -15.419 -3.448 1.00 90.44 82 THR A CA 1
ATOM 652 C C . THR A 1 82 ? -1.343 -15.274 -3.257 1.00 90.44 82 THR A C 1
ATOM 654 O O . THR A 1 82 ? -1.879 -14.169 -3.245 1.00 90.44 82 THR A O 1
ATOM 657 N N . LYS A 1 83 ? -2.043 -16.390 -2.994 1.00 85.81 83 LYS A N 1
ATOM 658 C CA . LYS A 1 83 ? -3.500 -16.406 -2.720 1.00 85.81 83 LYS A CA 1
ATOM 659 C C . LYS A 1 83 ? -3.936 -15.528 -1.533 1.00 85.81 83 LYS A C 1
ATOM 661 O O . LYS A 1 83 ? -5.107 -15.183 -1.441 1.00 85.81 83 LYS A O 1
ATOM 666 N N . ARG A 1 84 ? -3.018 -15.189 -0.617 1.00 83.19 84 ARG A N 1
ATOM 667 C CA . ARG A 1 84 ? -3.265 -14.303 0.538 1.00 83.19 84 ARG A CA 1
ATOM 668 C C . ARG A 1 84 ? -2.892 -12.840 0.258 1.00 83.19 84 ARG A C 1
ATOM 670 O O . ARG A 1 84 ? -2.743 -12.078 1.202 1.00 83.19 84 ARG A O 1
ATOM 677 N N . ILE A 1 85 ? -2.695 -12.478 -1.012 1.00 87.56 85 ILE A N 1
ATOM 678 C CA . ILE A 1 85 ? -2.347 -11.126 -1.470 1.00 87.56 85 ILE A CA 1
ATOM 679 C C . ILE A 1 85 ? -1.085 -10.602 -0.761 1.00 87.56 85 ILE A C 1
ATOM 681 O O . ILE A 1 85 ? -1.028 -9.517 -0.184 1.00 87.56 85 ILE A O 1
ATOM 685 N N . SER A 1 86 ? -0.033 -11.420 -0.802 1.00 92.06 86 SER A N 1
ATOM 686 C CA . SER A 1 86 ? 1.339 -10.938 -0.659 1.00 92.06 86 SER A CA 1
ATOM 687 C C . SER A 1 86 ? 2.078 -11.165 -1.967 1.00 92.06 86 SER A C 1
ATOM 689 O O . SER A 1 86 ? 1.954 -12.235 -2.570 1.00 92.06 86 SER A O 1
ATOM 691 N N . PHE A 1 87 ? 2.825 -10.152 -2.385 1.00 94.12 87 PHE A N 1
ATOM 692 C CA . PHE A 1 87 ? 3.643 -10.137 -3.587 1.00 94.12 87 PHE A CA 1
ATOM 693 C C . PHE A 1 87 ? 4.885 -9.274 -3.356 1.00 94.12 87 PHE A C 1
ATOM 695 O O . PHE A 1 87 ? 4.970 -8.509 -2.392 1.00 94.12 87 PHE A O 1
ATOM 702 N N . TRP A 1 88 ? 5.855 -9.413 -4.250 1.00 94.19 88 TRP A N 1
ATOM 703 C CA . TRP A 1 88 ? 7.032 -8.557 -4.328 1.00 94.19 88 TRP A CA 1
ATOM 704 C C . TRP A 1 88 ? 6.869 -7.589 -5.493 1.00 94.19 88 TRP A C 1
ATOM 706 O O . TRP A 1 88 ? 6.332 -7.983 -6.530 1.00 94.19 88 TRP A O 1
ATOM 716 N N . PHE A 1 89 ? 7.345 -6.352 -5.355 1.00 94.75 89 PHE A N 1
ATOM 717 C CA . PHE A 1 89 ? 7.424 -5.423 -6.480 1.00 94.75 89 PHE A CA 1
ATOM 718 C C . PHE A 1 89 ? 8.799 -4.778 -6.630 1.00 94.75 89 PHE A C 1
ATOM 720 O O . PHE A 1 89 ? 9.525 -4.589 -5.656 1.00 94.75 89 PHE A O 1
ATOM 727 N N . VAL A 1 90 ? 9.128 -4.436 -7.874 1.00 94.50 90 VAL A N 1
ATOM 728 C CA . VAL A 1 90 ? 10.332 -3.697 -8.272 1.00 94.50 90 VAL A CA 1
ATOM 729 C C . VAL A 1 90 ? 9.904 -2.540 -9.171 1.00 94.50 90 VAL A C 1
ATOM 731 O O . VAL A 1 90 ? 9.018 -2.703 -10.016 1.00 94.50 90 VAL A O 1
ATOM 734 N N . VAL A 1 91 ? 10.540 -1.382 -8.999 1.00 94.44 91 VAL A N 1
ATOM 735 C CA . VAL A 1 91 ? 10.378 -0.218 -9.879 1.00 94.44 91 VAL A CA 1
ATOM 736 C C . VAL A 1 91 ? 11.582 -0.135 -10.816 1.00 94.44 91 VAL A C 1
ATOM 738 O O . VAL A 1 91 ? 12.729 -0.158 -10.371 1.00 94.44 91 VAL A O 1
ATOM 741 N N . ILE A 1 92 ? 11.316 -0.030 -12.113 1.00 92.38 92 ILE A N 1
ATOM 742 C CA . ILE A 1 92 ? 12.313 0.068 -13.183 1.00 92.38 92 ILE A CA 1
ATOM 743 C C . ILE A 1 92 ? 12.125 1.417 -13.886 1.00 92.38 92 ILE A C 1
ATOM 745 O O . ILE A 1 92 ? 10.993 1.806 -14.166 1.00 92.38 92 ILE A O 1
ATOM 749 N N . ASN A 1 93 ? 13.205 2.141 -14.177 1.00 90.44 93 ASN A N 1
ATOM 750 C CA . ASN A 1 93 ? 13.143 3.341 -15.006 1.00 90.44 93 ASN A CA 1
ATOM 751 C C . ASN A 1 93 ? 12.811 2.950 -16.457 1.00 90.44 93 ASN A C 1
ATOM 753 O O . ASN A 1 93 ? 13.504 2.123 -17.049 1.00 90.44 93 ASN A O 1
ATOM 757 N N . THR A 1 94 ? 11.771 3.550 -17.037 1.00 84.19 94 THR A N 1
ATOM 758 C CA . THR A 1 94 ? 11.341 3.283 -18.419 1.00 84.19 94 THR A CA 1
ATOM 759 C C . THR A 1 94 ? 12.394 3.708 -19.446 1.00 84.19 94 THR A C 1
ATOM 761 O O . THR A 1 94 ? 12.511 3.065 -20.484 1.00 84.19 94 THR A O 1
ATOM 764 N N . THR A 1 95 ? 13.171 4.756 -19.153 1.00 83.06 95 THR A N 1
ATOM 765 C CA . THR A 1 95 ? 14.168 5.325 -20.075 1.00 83.06 95 THR A CA 1
ATOM 766 C C . THR A 1 95 ? 15.412 4.443 -20.183 1.00 83.06 95 THR A C 1
ATOM 768 O O . THR A 1 95 ? 15.806 4.056 -21.279 1.00 83.06 95 THR A O 1
ATOM 771 N N . ASP A 1 96 ? 15.994 4.062 -19.040 1.00 83.12 96 ASP A N 1
ATOM 772 C CA . ASP A 1 96 ? 17.292 3.366 -18.994 1.00 83.12 96 ASP A CA 1
ATOM 773 C C . ASP A 1 96 ? 17.167 1.850 -18.749 1.00 83.12 96 ASP A C 1
ATOM 775 O O . ASP A 1 96 ? 18.171 1.143 -18.675 1.00 83.12 96 ASP A O 1
ATOM 779 N N . SER A 1 97 ? 15.948 1.341 -18.525 1.00 85.38 97 SER A N 1
ATOM 780 C CA . SER A 1 97 ? 15.678 -0.027 -18.037 1.00 85.38 97 SER A CA 1
ATOM 781 C C . SER A 1 97 ? 16.422 -0.404 -16.739 1.00 85.38 97 SER A C 1
ATOM 783 O O . SER A 1 97 ? 16.581 -1.583 -16.411 1.00 85.38 97 SER A O 1
ATOM 785 N N . SER A 1 98 ? 16.878 0.596 -15.979 1.00 89.38 98 SER A N 1
ATOM 786 C CA . SER A 1 98 ? 17.620 0.438 -14.728 1.00 89.38 98 SER A CA 1
ATOM 787 C C . SER A 1 98 ? 16.674 0.270 -13.534 1.00 89.38 98 SER A C 1
ATOM 789 O O . SER A 1 98 ? 15.589 0.847 -13.489 1.00 89.38 98 SER A O 1
ATOM 791 N N . VAL A 1 99 ? 17.064 -0.538 -12.544 1.00 91.38 99 VAL A N 1
ATOM 792 C CA . VAL A 1 99 ? 16.279 -0.698 -11.308 1.00 91.38 99 VAL A CA 1
ATOM 793 C C . VAL A 1 99 ? 16.445 0.550 -10.441 1.00 91.38 99 VAL A C 1
ATOM 795 O O . VAL A 1 99 ? 17.567 0.995 -10.197 1.00 91.38 99 VAL A O 1
ATOM 798 N N . VAL A 1 100 ? 15.335 1.118 -9.967 1.00 92.62 100 VAL A N 1
ATOM 799 C CA . VAL A 1 100 ? 15.363 2.308 -9.107 1.00 92.62 100 VAL A CA 1
ATOM 800 C C . VAL A 1 100 ? 15.871 1.925 -7.706 1.00 92.62 100 VAL A C 1
ATOM 802 O O . VAL A 1 100 ? 15.390 0.935 -7.152 1.00 92.62 100 VAL A O 1
ATOM 805 N N . PRO A 1 101 ? 16.800 2.694 -7.100 1.00 93.12 101 PRO A N 1
ATOM 806 C CA . PRO A 1 101 ? 17.302 2.417 -5.755 1.00 93.12 101 PRO A CA 1
ATOM 807 C C . PRO A 1 101 ? 16.209 2.390 -4.683 1.00 93.12 101 PRO A C 1
ATOM 809 O O . PRO A 1 101 ? 15.324 3.252 -4.674 1.00 93.12 101 PRO A O 1
ATOM 812 N N . GLU A 1 102 ? 16.338 1.461 -3.732 1.00 91.56 102 GLU A N 1
ATOM 813 C CA . GLU A 1 102 ? 15.402 1.236 -2.622 1.00 91.56 102 GLU A CA 1
ATOM 814 C C . GLU A 1 102 ? 15.035 2.541 -1.897 1.00 91.56 102 GLU A C 1
ATOM 816 O O . GLU A 1 102 ? 13.860 2.871 -1.789 1.00 91.56 102 GLU A O 1
ATOM 821 N N . SER A 1 103 ? 16.020 3.366 -1.527 1.00 91.25 103 SER A N 1
ATOM 822 C CA . SER A 1 103 ? 15.797 4.630 -0.803 1.00 91.25 103 SER A CA 1
ATOM 823 C C . SER A 1 103 ? 14.899 5.639 -1.535 1.00 91.25 103 SER A C 1
ATOM 825 O O . SER A 1 103 ? 14.125 6.358 -0.901 1.00 91.25 103 SER A O 1
ATOM 827 N N . LYS A 1 104 ? 14.953 5.693 -2.875 1.00 92.44 104 LYS A N 1
ATOM 828 C CA . LYS A 1 104 ? 14.078 6.568 -3.676 1.00 92.44 104 LYS A CA 1
ATOM 829 C C . LYS A 1 104 ? 12.644 6.044 -3.704 1.00 92.44 104 LYS A C 1
ATOM 831 O O . LYS A 1 104 ? 11.711 6.839 -3.615 1.00 92.44 104 LYS A O 1
ATOM 836 N N . VAL A 1 105 ? 12.474 4.726 -3.820 1.00 93.56 105 VAL A N 1
ATOM 837 C CA . VAL A 1 105 ? 11.154 4.078 -3.814 1.00 93.56 105 VAL A CA 1
ATOM 838 C C . VAL A 1 105 ? 10.526 4.153 -2.422 1.00 93.56 105 VAL A C 1
ATOM 840 O O . VAL A 1 105 ? 9.362 4.530 -2.311 1.00 93.56 105 VAL A O 1
ATOM 843 N N . GLU A 1 106 ? 11.297 3.892 -1.360 1.00 92.62 106 GLU A N 1
ATOM 844 C CA . GLU A 1 106 ? 10.856 4.042 0.029 1.00 92.62 106 GLU A CA 1
ATOM 845 C C . GLU A 1 106 ? 10.325 5.455 0.269 1.00 92.62 106 GLU A C 1
ATOM 847 O O . GLU A 1 106 ? 9.175 5.614 0.672 1.00 92.62 106 GLU A O 1
ATOM 852 N N . MET A 1 107 ? 11.123 6.487 -0.026 1.00 91.38 107 MET A N 1
ATOM 853 C CA . MET A 1 107 ? 10.730 7.882 0.182 1.00 91.38 107 MET A CA 1
ATOM 854 C C . MET A 1 107 ? 9.467 8.257 -0.610 1.00 91.38 107 MET A C 1
ATOM 856 O O . MET A 1 107 ? 8.585 8.931 -0.071 1.00 91.38 107 MET A O 1
ATOM 860 N N . ALA A 1 108 ? 9.347 7.797 -1.860 1.00 92.81 108 ALA A N 1
ATOM 861 C CA . ALA A 1 108 ? 8.185 8.056 -2.706 1.00 92.81 108 ALA A CA 1
ATOM 862 C C . ALA A 1 108 ? 6.902 7.412 -2.155 1.00 92.81 108 ALA A C 1
ATOM 864 O O . ALA A 1 108 ? 5.874 8.082 -2.010 1.00 92.81 108 ALA A O 1
ATOM 865 N N . ILE A 1 109 ? 6.972 6.128 -1.791 1.00 93.62 109 ILE A N 1
ATOM 866 C CA . ILE A 1 109 ? 5.858 5.397 -1.180 1.00 93.62 109 ILE A CA 1
ATOM 867 C C . ILE A 1 109 ? 5.508 5.999 0.179 1.00 93.62 109 ILE A C 1
ATOM 869 O O . ILE A 1 109 ? 4.333 6.240 0.439 1.00 93.62 109 ILE A O 1
ATOM 873 N N . ARG A 1 110 ? 6.500 6.316 1.018 1.00 90.88 110 ARG A N 1
ATOM 874 C CA . ARG A 1 110 ? 6.318 6.953 2.329 1.00 90.88 110 ARG A CA 1
ATOM 875 C C . ARG A 1 110 ? 5.566 8.278 2.196 1.00 90.88 110 ARG A C 1
ATOM 877 O O . ARG A 1 110 ? 4.568 8.481 2.881 1.00 90.88 110 ARG A O 1
ATOM 884 N N . LYS A 1 111 ? 5.979 9.150 1.269 1.00 90.50 111 LYS A N 1
ATOM 885 C CA . LYS A 1 111 ? 5.333 10.451 1.029 1.00 90.50 111 LYS A CA 1
ATOM 886 C C . LYS A 1 111 ? 3.870 10.316 0.592 1.00 90.50 111 LYS A C 1
ATOM 888 O O . LYS A 1 111 ? 3.047 11.123 1.016 1.00 90.50 111 LYS A O 1
ATOM 893 N N . GLN A 1 112 ? 3.531 9.296 -0.204 1.00 92.06 112 GLN A N 1
ATOM 894 C CA . GLN A 1 112 ? 2.163 9.092 -0.693 1.00 92.06 112 GLN A CA 1
ATOM 895 C C . GLN A 1 112 ? 1.376 7.964 -0.007 1.00 92.06 112 GLN A C 1
ATOM 897 O O . GLN A 1 112 ? 0.286 7.613 -0.466 1.00 92.06 112 GLN A O 1
ATOM 902 N N . ARG A 1 113 ? 1.864 7.407 1.104 1.00 90.19 113 ARG A N 1
ATOM 903 C CA . ARG A 1 113 ? 1.288 6.190 1.692 1.00 90.19 113 ARG A CA 1
ATOM 904 C C . ARG A 1 113 ? -0.202 6.326 1.998 1.00 90.19 113 ARG A C 1
ATOM 906 O O . ARG A 1 113 ? -0.983 5.483 1.571 1.00 90.19 113 ARG A O 1
ATOM 913 N N . ASN A 1 114 ? -0.607 7.452 2.590 1.00 90.81 114 ASN A N 1
ATOM 914 C CA . ASN A 1 114 ? -2.013 7.776 2.848 1.00 90.81 114 ASN A CA 1
ATOM 915 C C . ASN A 1 114 ? -2.897 7.680 1.586 1.00 90.81 114 ASN A C 1
ATOM 917 O O . ASN A 1 114 ? -3.979 7.106 1.630 1.00 90.81 114 ASN A O 1
ATOM 921 N N . ARG A 1 115 ? -2.429 8.194 0.438 1.00 92.31 115 ARG A N 1
ATOM 922 C CA . ARG A 1 115 ? -3.237 8.220 -0.794 1.00 92.31 115 ARG A CA 1
ATOM 923 C C . ARG A 1 115 ? -3.215 6.904 -1.571 1.00 92.31 115 ARG A C 1
ATOM 925 O O . ARG A 1 115 ? -4.148 6.634 -2.320 1.00 92.31 115 ARG A O 1
ATOM 932 N N . ILE A 1 116 ? -2.162 6.100 -1.410 1.00 94.19 116 ILE A N 1
ATOM 933 C CA . ILE A 1 116 ? -2.128 4.711 -1.891 1.00 94.19 116 ILE A CA 1
ATOM 934 C C . ILE A 1 116 ? -3.154 3.902 -1.093 1.00 94.19 116 ILE A C 1
ATOM 936 O O . ILE A 1 116 ? -4.068 3.331 -1.675 1.00 94.19 116 ILE A O 1
ATOM 940 N N . ASN A 1 117 ? -3.062 3.946 0.236 1.00 93.12 117 ASN A N 1
ATOM 941 C CA . ASN A 1 117 ? -3.978 3.283 1.159 1.00 93.12 117 ASN A CA 1
ATOM 942 C C . ASN A 1 117 ? -5.450 3.656 0.894 1.00 93.12 117 ASN A C 1
ATOM 944 O O . ASN A 1 117 ? -6.286 2.768 0.715 1.00 93.12 117 ASN A O 1
ATOM 948 N N . SER A 1 118 ? -5.757 4.955 0.767 1.00 92.38 118 SER A N 1
ATOM 949 C CA . SER A 1 118 ? -7.122 5.429 0.510 1.00 92.38 118 SER A CA 1
ATOM 950 C C . SER A 1 118 ? -7.702 4.927 -0.815 1.00 92.38 118 SER A C 1
ATOM 952 O O . SER A 1 118 ? -8.903 4.692 -0.890 1.00 92.38 118 SER A O 1
ATOM 954 N N . ALA A 1 119 ? -6.876 4.738 -1.852 1.00 94.88 119 ALA A N 1
ATOM 955 C CA . ALA A 1 119 ? -7.330 4.229 -3.149 1.00 94.88 119 ALA A CA 1
ATOM 956 C C . ALA A 1 119 ? -7.788 2.760 -3.095 1.00 94.88 119 ALA A C 1
ATOM 958 O O . ALA A 1 119 ? -8.602 2.350 -3.916 1.00 94.88 119 ALA A O 1
ATOM 959 N N . PHE A 1 120 ? -7.308 1.990 -2.113 1.00 94.56 120 PHE A N 1
ATOM 960 C CA . PHE A 1 120 ? -7.695 0.593 -1.885 1.00 94.56 120 PHE A CA 1
ATOM 961 C C . PHE A 1 120 ? -8.720 0.410 -0.758 1.00 94.56 120 PHE A C 1
ATOM 963 O O . PHE A 1 120 ? -9.104 -0.728 -0.480 1.00 94.56 120 PHE A O 1
ATOM 970 N N . LEU A 1 121 ? -9.157 1.505 -0.117 1.00 93.31 121 LEU A N 1
ATOM 971 C CA . LEU A 1 121 ? -9.952 1.509 1.121 1.00 93.31 121 LEU A CA 1
ATOM 972 C C . LEU A 1 121 ? -9.253 0.765 2.277 1.00 93.31 121 LEU A C 1
ATOM 974 O O . LEU A 1 121 ? -9.887 0.070 3.070 1.00 93.31 121 LEU A O 1
ATOM 978 N N . LEU A 1 122 ? -7.927 0.904 2.354 1.00 92.81 122 LEU A N 1
ATOM 979 C CA . LEU A 1 122 ? -7.069 0.262 3.348 1.00 92.81 122 LEU A CA 1
ATOM 980 C C . LEU A 1 122 ? -6.414 1.297 4.267 1.00 92.81 122 LEU A C 1
ATOM 982 O O . LEU A 1 122 ? -6.346 2.481 3.955 1.00 92.81 122 LEU A O 1
ATOM 986 N N . ASN A 1 123 ? -5.899 0.816 5.395 1.00 89.88 123 ASN A N 1
ATOM 987 C CA . ASN A 1 123 ? -5.118 1.565 6.379 1.00 89.88 123 ASN A CA 1
ATOM 988 C C . ASN A 1 123 ? -3.683 1.017 6.484 1.00 89.88 123 ASN A C 1
ATOM 990 O O . ASN A 1 123 ? -3.410 -0.106 6.049 1.00 89.88 123 ASN A O 1
ATOM 994 N N . ASP A 1 124 ? -2.800 1.763 7.158 1.00 86.69 124 ASP A N 1
ATOM 995 C CA . ASP A 1 124 ? -1.381 1.427 7.389 1.00 86.69 124 ASP A CA 1
ATOM 996 C C . ASP A 1 124 ? -1.134 0.005 7.934 1.00 86.69 124 ASP A C 1
ATOM 998 O O . ASP A 1 124 ? -0.116 -0.598 7.602 1.00 86.69 124 ASP A O 1
ATOM 1002 N N . ASN A 1 125 ? -2.064 -0.529 8.733 1.00 85.94 125 ASN A N 1
ATOM 1003 C CA . ASN A 1 125 ? -1.979 -1.860 9.359 1.00 85.94 125 ASN A CA 1
ATOM 1004 C C . ASN A 1 125 ? -2.519 -2.991 8.460 1.00 85.94 125 ASN A C 1
ATOM 1006 O O . ASN A 1 125 ? -2.460 -4.164 8.810 1.00 85.94 125 ASN A O 1
ATOM 1010 N N . THR A 1 126 ? -3.143 -2.640 7.336 1.00 90.25 126 THR A N 1
ATOM 1011 C CA . THR A 1 126 ? -3.803 -3.584 6.414 1.00 90.25 126 THR A CA 1
ATOM 1012 C C . THR A 1 126 ? -3.170 -3.595 5.028 1.00 90.25 126 THR A C 1
ATOM 1014 O O . THR A 1 126 ? -3.357 -4.564 4.296 1.00 90.25 126 THR A O 1
ATOM 1017 N N . LEU A 1 127 ? -2.404 -2.553 4.691 1.00 91.75 127 LEU A N 1
ATOM 1018 C CA . LEU A 1 127 ? -1.484 -2.495 3.561 1.00 91.75 127 LEU A CA 1
ATOM 1019 C C . LEU A 1 127 ? -0.074 -2.245 4.126 1.00 91.75 127 LEU A C 1
ATOM 1021 O O . LEU A 1 127 ? 0.344 -1.113 4.395 1.00 91.75 127 LEU A O 1
ATOM 1025 N N . GLU A 1 128 ? 0.648 -3.341 4.341 1.00 90.44 128 GLU A N 1
ATOM 1026 C CA . GLU A 1 128 ? 1.986 -3.340 4.926 1.00 90.44 128 GLU A CA 1
ATOM 1027 C C . GLU A 1 128 ? 3.052 -3.407 3.827 1.00 90.44 128 GLU A C 1
ATOM 1029 O O . GLU A 1 128 ? 3.010 -4.274 2.950 1.00 90.44 128 GLU A O 1
ATOM 1034 N N . PHE A 1 129 ? 4.054 -2.535 3.920 1.00 89.81 129 PHE A N 1
ATOM 1035 C CA . PHE A 1 129 ? 5.284 -2.599 3.134 1.00 89.81 129 PHE A CA 1
ATOM 1036 C C . PHE A 1 129 ? 6.408 -3.042 4.079 1.00 89.81 129 PHE A C 1
ATOM 1038 O O . PHE A 1 129 ? 6.779 -2.294 4.976 1.00 89.81 129 PHE A O 1
ATOM 1045 N N . MET A 1 130 ? 6.952 -4.248 3.911 1.00 84.00 130 MET A N 1
ATOM 1046 C CA . MET A 1 130 ? 7.816 -4.877 4.930 1.00 84.00 130 MET A CA 1
ATOM 1047 C C . MET A 1 130 ? 9.132 -4.134 5.226 1.00 84.00 130 MET A C 1
ATOM 1049 O O . MET A 1 130 ? 9.696 -4.327 6.298 1.00 84.00 130 MET A O 1
ATOM 1053 N N . GLN A 1 131 ? 9.618 -3.304 4.298 1.00 77.62 131 GLN A N 1
ATOM 1054 C CA . GLN A 1 131 ? 10.819 -2.467 4.467 1.00 77.62 131 GLN A CA 1
ATOM 1055 C C . GLN A 1 131 ? 10.509 -1.007 4.834 1.00 77.62 131 GLN A C 1
ATOM 1057 O O . GLN A 1 131 ? 11.425 -0.266 5.166 1.00 77.62 131 GLN A O 1
ATOM 1062 N N . ILE A 1 132 ? 9.246 -0.568 4.773 1.00 78.50 132 ILE A N 1
ATOM 1063 C CA . ILE A 1 132 ? 8.882 0.850 4.907 1.00 78.50 132 ILE A CA 1
ATOM 1064 C C . ILE A 1 132 ? 8.114 1.037 6.212 1.00 78.50 132 ILE A C 1
ATOM 1066 O O . ILE A 1 132 ? 6.963 0.614 6.334 1.00 78.50 132 ILE A O 1
ATOM 1070 N N . VAL A 1 133 ? 8.751 1.682 7.190 1.00 73.81 133 VAL A N 1
ATOM 1071 C CA . VAL A 1 133 ? 8.134 1.930 8.501 1.00 73.81 133 VAL A CA 1
ATOM 1072 C C . VAL A 1 133 ? 6.848 2.764 8.378 1.00 73.81 133 VAL A C 1
ATOM 1074 O O . VAL A 1 133 ? 6.778 3.651 7.516 1.00 73.81 133 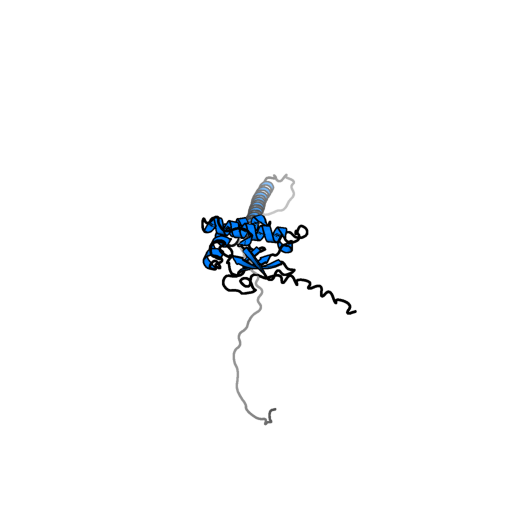VAL A O 1
ATOM 1077 N N . PRO A 1 134 ? 5.829 2.520 9.228 1.00 68.06 134 PRO A N 1
ATOM 1078 C CA . PRO A 1 134 ? 4.580 3.261 9.158 1.00 68.06 134 PRO A CA 1
ATOM 1079 C C . PRO A 1 134 ? 4.752 4.777 9.290 1.00 68.06 134 PRO A C 1
ATOM 1081 O O . PRO A 1 134 ? 5.625 5.278 9.996 1.00 68.06 134 PRO A O 1
ATOM 1084 N N . THR A 1 135 ? 3.899 5.511 8.579 1.00 62.19 135 THR A N 1
ATOM 1085 C CA . THR A 1 135 ? 3.919 6.979 8.503 1.00 62.19 135 THR A CA 1
ATOM 1086 C C . THR A 1 135 ? 2.973 7.649 9.479 1.00 62.19 135 THR A C 1
ATOM 1088 O O . THR A 1 135 ? 3.151 8.828 9.780 1.00 62.19 135 THR A O 1
ATOM 1091 N N . LEU A 1 136 ? 1.960 6.926 9.951 1.00 57.78 136 LEU A N 1
ATOM 1092 C CA . LEU A 1 136 ? 1.120 7.397 11.036 1.00 57.78 136 LEU A CA 1
ATOM 1093 C C . LEU A 1 136 ? 1.897 7.281 12.350 1.00 57.78 136 LEU A C 1
ATOM 1095 O O . LEU A 1 136 ? 2.314 6.189 12.738 1.00 57.78 136 LEU A O 1
ATOM 1099 N N . ASN A 1 137 ? 2.036 8.407 13.056 1.00 55.44 137 ASN A N 1
ATOM 1100 C CA . ASN A 1 137 ? 2.236 8.364 14.502 1.00 55.44 137 ASN A CA 1
ATOM 1101 C C . ASN A 1 137 ? 1.128 7.495 15.117 1.00 55.44 137 ASN A C 1
ATOM 1103 O O . ASN A 1 137 ? 0.020 7.434 14.572 1.00 55.44 137 ASN A O 1
ATOM 1107 N N . ALA A 1 138 ? 1.419 6.853 16.253 1.00 56.41 138 ALA A N 1
ATOM 1108 C CA . ALA A 1 138 ? 0.406 6.122 17.012 1.00 56.41 138 ALA A CA 1
ATOM 1109 C C . ALA A 1 138 ? -0.867 6.985 17.153 1.00 56.41 138 ALA A C 1
ATOM 1111 O O . ALA A 1 138 ? -0.727 8.203 17.336 1.00 56.41 138 ALA A O 1
ATOM 1112 N N . PRO A 1 139 ? -2.080 6.400 17.030 1.00 61.00 139 PRO A N 1
ATOM 1113 C CA . PRO A 1 139 ? -3.324 7.148 17.172 1.00 61.00 139 PRO A CA 1
ATOM 1114 C C . PRO A 1 139 ? -3.236 8.026 18.420 1.00 61.00 139 PRO A C 1
ATOM 1116 O O . PRO A 1 139 ? -2.808 7.505 19.451 1.00 61.00 139 PRO A O 1
ATOM 1119 N N . PRO A 1 140 ? -3.562 9.330 18.341 1.00 59.28 140 PRO A N 1
ATOM 1120 C CA . PRO A 1 140 ? -3.401 10.216 19.480 1.00 59.28 140 PRO A CA 1
ATOM 1121 C C . PRO A 1 140 ? -4.244 9.660 20.621 1.00 59.28 140 PRO A C 1
ATOM 1123 O O . PRO A 1 140 ? -5.475 9.689 20.552 1.00 59.28 140 PRO A O 1
ATOM 1126 N N . GLU A 1 141 ? -3.579 9.109 21.640 1.00 63.81 141 GLU A N 1
ATOM 1127 C CA . GLU A 1 141 ? -4.274 8.645 22.828 1.00 63.81 141 GLU A CA 1
ATOM 1128 C C . GLU A 1 141 ? -5.051 9.834 23.375 1.00 63.81 141 GLU A C 1
ATOM 1130 O O . GLU A 1 141 ? -4.518 10.944 23.488 1.00 63.81 141 GLU A O 1
ATOM 1135 N N . SER A 1 142 ? -6.343 9.621 23.621 1.00 58.50 142 SER A N 1
ATOM 1136 C CA . SER A 1 142 ? -7.238 10.680 24.065 1.00 58.50 142 SER A CA 1
ATOM 1137 C C . SER A 1 142 ? -6.619 11.347 25.288 1.00 58.50 142 SER A C 1
ATOM 1139 O O . SER A 1 142 ? -6.471 10.701 26.326 1.00 58.50 142 SER A O 1
ATOM 1141 N N . SER A 1 143 ? -6.274 12.632 25.167 1.00 63.88 143 SER A N 1
ATOM 1142 C CA . SER A 1 143 ? -5.508 13.395 26.167 1.00 63.88 143 SER A CA 1
ATOM 1143 C C . SER A 1 143 ? -6.194 13.513 27.534 1.00 63.88 143 SER A C 1
ATOM 1145 O O . SER A 1 143 ? -5.615 14.033 28.484 1.00 63.88 143 SER A O 1
ATOM 1147 N N . ILE A 1 144 ? -7.422 13.005 27.636 1.00 70.00 144 ILE A N 1
ATOM 1148 C CA . ILE A 1 144 ? -8.159 12.771 28.866 1.00 70.00 144 ILE A CA 1
ATOM 1149 C C . ILE A 1 144 ? -8.503 11.280 28.915 1.00 70.00 144 ILE A C 1
ATOM 1151 O O . ILE A 1 144 ? -9.234 10.767 28.066 1.00 70.00 144 ILE A O 1
ATOM 1155 N N . THR A 1 145 ? -7.999 10.579 29.929 1.00 82.31 145 THR A N 1
ATOM 1156 C CA . THR A 1 145 ? -8.314 9.168 30.168 1.00 82.31 145 THR A CA 1
ATOM 1157 C C . THR A 1 145 ? -9.804 9.027 30.493 1.00 82.31 145 THR A C 1
ATOM 1159 O O . THR A 1 145 ? -10.291 9.663 31.427 1.00 82.31 145 THR A O 1
ATOM 1162 N N . VAL A 1 146 ? -10.538 8.174 29.768 1.00 84.69 146 VAL A N 1
ATOM 1163 C CA . VAL A 1 146 ? -12.007 8.020 29.912 1.00 84.69 146 VAL A CA 1
ATOM 1164 C C . VAL A 1 146 ? -12.433 7.762 31.365 1.00 84.69 146 VAL A C 1
ATOM 1166 O O . VAL A 1 146 ? -13.418 8.324 31.842 1.00 84.69 146 VAL A O 1
ATOM 1169 N N . TRP A 1 147 ? -11.646 6.973 32.103 1.00 87.31 147 TRP A N 1
ATOM 1170 C CA . TRP A 1 147 ? -11.878 6.675 33.519 1.00 87.31 147 TRP A CA 1
ATOM 1171 C C . TRP A 1 147 ? -11.877 7.921 34.424 1.00 87.31 147 TRP A C 1
ATOM 1173 O O . TRP A 1 147 ? -12.646 7.987 35.378 1.00 87.31 147 TRP A O 1
ATOM 1183 N N . LEU A 1 148 ? -11.076 8.939 34.095 1.00 89.38 148 LEU A N 1
ATOM 1184 C CA . LEU A 1 148 ? -10.952 10.183 34.861 1.00 89.38 148 LEU A CA 1
ATOM 1185 C C . LEU A 1 148 ? -12.233 11.035 34.753 1.00 89.38 148 LEU A C 1
ATOM 1187 O O . LEU A 1 148 ? -12.687 11.610 35.742 1.00 89.38 148 LEU A O 1
ATOM 1191 N N . VAL A 1 149 ? -12.877 11.031 33.579 1.00 90.25 149 VAL A N 1
ATOM 1192 C CA . VAL A 1 149 ? -14.195 11.659 33.364 1.00 90.25 149 VAL A CA 1
ATOM 1193 C C . VAL A 1 149 ? -15.276 10.933 34.168 1.00 90.25 149 VAL A C 1
ATOM 1195 O O . VAL A 1 149 ? -16.058 11.571 34.872 1.00 90.25 149 VAL A O 1
ATOM 1198 N N . VAL A 1 150 ? -15.289 9.596 34.118 1.00 93.94 150 VAL A N 1
ATOM 1199 C CA . VAL A 1 150 ? -16.242 8.760 34.871 1.00 93.94 150 VAL A CA 1
ATOM 1200 C C . VAL A 1 150 ? -16.087 8.974 36.383 1.00 93.94 150 VAL A C 1
ATOM 1202 O O . VAL A 1 150 ? -17.080 9.201 37.075 1.00 93.94 150 VAL A O 1
ATOM 1205 N N . PHE A 1 151 ? -14.851 8.985 36.890 1.00 94.75 151 PHE A N 1
ATOM 1206 C CA . PHE A 1 151 ? -14.545 9.269 38.293 1.00 94.75 151 PHE A CA 1
ATOM 1207 C C . PHE A 1 151 ? -15.024 10.663 38.725 1.00 94.75 151 PHE A C 1
ATOM 1209 O O . PHE A 1 151 ? -15.624 10.798 39.794 1.00 94.75 151 PHE A O 1
ATOM 1216 N N . GLY A 1 152 ? -14.813 11.688 37.891 1.00 95.00 152 GLY A N 1
ATOM 1217 C CA . GLY A 1 152 ? -15.263 13.056 38.158 1.00 95.00 152 GLY A CA 1
ATOM 1218 C C . GLY A 1 152 ? -16.785 13.172 38.282 1.00 95.00 152 GLY A C 1
ATOM 1219 O O . GLY A 1 152 ? -17.279 13.770 39.238 1.00 95.00 152 GLY A O 1
ATOM 1220 N N . VAL A 1 153 ? -17.538 12.549 37.367 1.00 96.44 153 VAL A N 1
ATOM 1221 C CA . VAL A 1 153 ? -19.013 12.553 37.397 1.00 96.44 153 VAL A CA 1
ATOM 1222 C C . VAL A 1 153 ? -19.548 11.828 38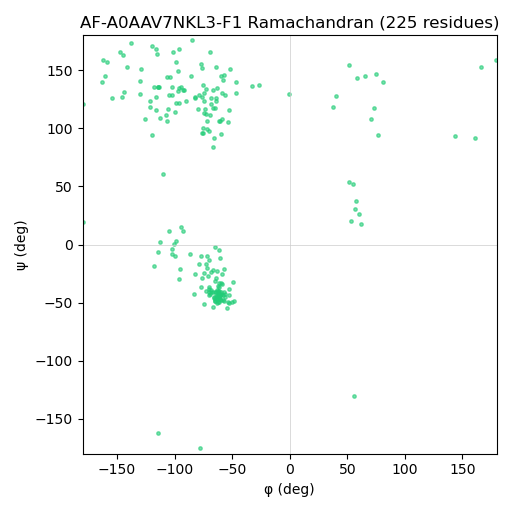.634 1.00 96.44 153 VAL A C 1
ATOM 1224 O O . VAL A 1 153 ? -20.402 12.371 39.336 1.00 96.44 153 VAL A O 1
ATOM 1227 N N . ILE A 1 154 ? -19.028 10.635 38.944 1.00 96.94 154 ILE A N 1
ATOM 1228 C CA . ILE A 1 154 ? -19.466 9.859 40.117 1.00 96.94 154 ILE A CA 1
ATOM 1229 C C . ILE A 1 154 ? -19.157 10.619 41.414 1.00 96.94 154 ILE A C 1
ATOM 1231 O O . ILE A 1 154 ? -20.042 10.788 42.254 1.00 96.94 154 ILE A O 1
ATOM 1235 N N . SER A 1 155 ? -17.939 11.148 41.555 1.00 94.12 155 SER A N 1
ATOM 1236 C CA . SER A 1 155 ? -17.531 11.919 42.737 1.00 94.12 155 SER A CA 1
ATOM 1237 C C . SER A 1 155 ? -18.375 13.185 42.917 1.00 94.12 155 SER A C 1
ATOM 1239 O O . SER A 1 155 ? -18.792 13.494 44.033 1.00 94.12 155 SER A O 1
ATOM 1241 N N . GLY A 1 156 ? -18.699 13.887 41.825 1.00 96.38 156 GLY A N 1
ATOM 1242 C CA . GLY A 1 156 ? -19.585 15.052 41.848 1.00 96.38 156 GLY A CA 1
ATOM 1243 C C . GLY A 1 156 ? -20.992 14.720 42.353 1.00 96.38 156 GLY A C 1
ATOM 1244 O O . GLY A 1 156 ? -21.501 15.402 43.244 1.00 96.38 156 GLY A O 1
ATOM 1245 N N . LEU A 1 157 ? -21.603 13.641 41.852 1.00 96.50 157 LEU A N 1
ATOM 1246 C CA . LEU A 1 157 ? -22.927 13.191 42.301 1.00 96.50 157 LEU A CA 1
ATOM 1247 C C . LEU A 1 157 ? -22.935 12.792 43.785 1.00 96.50 157 LEU A C 1
ATOM 1249 O O . LEU A 1 157 ? -23.868 13.150 44.507 1.00 96.50 157 LEU A O 1
ATOM 1253 N N . VAL A 1 158 ? -21.887 12.112 44.263 1.00 96.38 158 VAL A N 1
ATOM 1254 C CA . VAL A 1 158 ? -21.737 11.739 45.681 1.00 96.38 158 VAL A CA 1
ATOM 1255 C C . VAL A 1 158 ? -21.628 12.980 46.574 1.00 96.38 158 VAL A C 1
ATOM 1257 O O . VAL A 1 158 ? -22.327 13.063 47.585 1.00 96.38 158 VAL A O 1
ATOM 1260 N N . LEU A 1 159 ? -20.817 13.974 46.194 1.00 95.75 159 LEU A N 1
ATOM 1261 C CA . LEU A 1 159 ? -20.664 15.220 46.954 1.00 95.75 159 LEU A CA 1
ATOM 1262 C C . LEU A 1 159 ? -21.963 16.037 47.003 1.00 95.75 159 LEU A C 1
ATOM 1264 O O . LEU A 1 159 ? -22.322 16.550 48.066 1.00 95.75 159 LEU A O 1
ATOM 1268 N N . VAL A 1 160 ? -22.702 16.127 45.893 1.00 96.06 160 VAL A N 1
ATOM 1269 C CA . VAL A 1 160 ? -24.009 16.808 45.850 1.00 96.06 160 VAL A CA 1
ATOM 1270 C C . VAL A 1 160 ? -25.036 16.072 46.715 1.00 96.06 160 VAL A C 1
ATOM 1272 O O . VAL A 1 160 ? -25.725 16.707 47.517 1.00 96.06 160 VAL A O 1
ATOM 1275 N N . GLY A 1 161 ? -25.099 14.740 46.621 1.00 94.75 161 GLY A N 1
ATOM 1276 C CA . GLY A 1 161 ? -25.988 13.909 47.435 1.00 94.75 161 GLY A CA 1
ATOM 1277 C C . GLY A 1 161 ? -25.718 14.047 48.935 1.00 94.75 161 GLY A C 1
ATOM 1278 O O . GLY A 1 161 ? -26.641 14.313 49.707 1.00 94.75 161 GLY A O 1
ATOM 1279 N N . LEU A 1 162 ? -24.451 13.958 49.351 1.00 94.38 162 LEU A N 1
ATOM 1280 C CA . LEU A 1 162 ? -24.042 14.137 50.746 1.00 94.38 162 LEU A CA 1
ATOM 1281 C C . LEU A 1 162 ? -24.380 15.546 51.260 1.00 94.38 162 LEU A C 1
ATOM 1283 O O . LEU A 1 162 ? -24.941 15.695 52.346 1.00 94.38 162 LEU A O 1
ATOM 1287 N N . SER A 1 163 ? -24.112 16.576 50.453 1.00 92.25 163 SER A N 1
ATOM 1288 C CA . SER A 1 163 ? -24.440 17.969 50.784 1.00 92.25 163 SER A CA 1
ATOM 1289 C C . SER A 1 163 ? -25.946 18.166 50.994 1.00 92.25 163 SER A C 1
ATOM 1291 O O . SER A 1 163 ? -26.366 18.799 51.966 1.00 92.25 163 SER A O 1
ATOM 1293 N N . PHE A 1 164 ? -26.779 17.577 50.128 1.00 93.88 164 PHE A N 1
ATOM 1294 C CA . PHE A 1 164 ? -28.236 17.632 50.253 1.00 93.88 164 PHE A CA 1
ATOM 1295 C C . PHE A 1 164 ? -28.736 16.907 51.512 1.00 93.88 164 PHE A C 1
ATOM 1297 O O . PHE A 1 164 ? -29.602 17.431 52.217 1.00 93.88 164 PHE A O 1
ATOM 1304 N N . LEU A 1 165 ? -28.161 15.745 51.847 1.00 90.19 165 LEU A N 1
ATOM 1305 C CA . LEU A 1 165 ? -28.481 15.006 53.073 1.00 90.19 165 LEU A CA 1
ATOM 1306 C C . LEU A 1 165 ? -28.148 15.810 54.338 1.00 90.19 165 LEU A C 1
ATOM 1308 O O . LEU A 1 165 ? -28.978 15.869 55.247 1.00 90.19 165 LEU A O 1
ATOM 1312 N N . ILE A 1 166 ? -26.993 16.482 54.388 1.00 90.56 166 ILE A N 1
ATOM 1313 C CA . ILE A 1 166 ? -26.597 17.335 55.523 1.00 90.56 166 ILE A CA 1
ATOM 1314 C C . ILE A 1 166 ? -27.576 18.508 55.684 1.00 90.56 166 ILE A C 1
ATOM 1316 O O . ILE A 1 166 ? -28.125 18.714 56.770 1.00 90.56 166 ILE A O 1
ATOM 1320 N N . VAL A 1 167 ? -27.866 19.243 54.604 1.00 88.56 167 VAL A N 1
ATOM 1321 C CA . VAL A 1 167 ? -28.804 20.382 54.634 1.00 88.56 167 VAL A CA 1
ATOM 1322 C C . VAL A 1 167 ? -30.218 19.934 55.019 1.00 88.56 167 VAL A C 1
ATOM 1324 O O . VAL A 1 167 ? -30.871 20.591 55.833 1.00 88.56 167 VAL A O 1
ATOM 1327 N N . SER A 1 168 ? -30.688 18.806 54.482 1.00 83.44 168 SER A N 1
ATOM 1328 C CA . SER A 1 168 ? -31.990 18.220 54.820 1.00 83.44 168 SER A CA 1
ATOM 1329 C C . SER A 1 168 ? -32.059 17.794 56.291 1.00 83.44 168 SER A C 1
ATOM 1331 O O . SER A 1 168 ? -33.012 18.145 56.989 1.00 83.44 168 SER A O 1
ATOM 1333 N N . SER A 1 169 ? -31.013 17.140 56.809 1.00 81.06 169 SER A N 1
ATOM 1334 C CA . SER A 1 169 ? -30.900 16.761 58.223 1.00 81.06 169 SER A CA 1
ATOM 1335 C C . SER A 1 169 ? -30.983 17.983 59.146 1.00 81.06 169 SER A C 1
ATOM 1337 O O . SER A 1 169 ? -31.805 18.019 60.067 1.00 81.06 169 SER A O 1
ATOM 1339 N N . MET A 1 170 ? -30.228 19.047 58.845 1.00 81.31 170 MET A N 1
ATOM 1340 C CA . MET A 1 170 ? -30.271 20.303 59.603 1.00 81.31 170 MET A CA 1
ATOM 1341 C C . MET A 1 170 ? -31.650 20.976 59.563 1.00 81.31 170 MET A C 1
ATOM 1343 O O . MET A 1 170 ? -32.121 21.462 60.595 1.00 81.31 170 MET A O 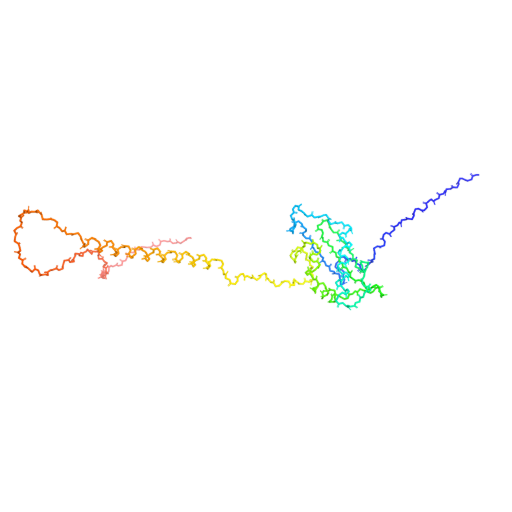1
ATOM 1347 N N . ARG A 1 171 ? -32.325 21.002 58.404 1.00 77.19 171 ARG A N 1
ATOM 1348 C CA . ARG A 1 171 ? -33.695 21.537 58.279 1.00 77.19 171 ARG A CA 1
ATOM 1349 C C . ARG A 1 171 ? -34.686 20.718 59.109 1.00 77.19 171 ARG A C 1
ATOM 1351 O O . ARG A 1 171 ? -35.407 21.289 59.925 1.00 77.19 171 ARG A O 1
ATOM 1358 N N . ARG A 1 172 ? -34.637 19.386 59.012 1.00 75.75 172 ARG A N 1
ATOM 1359 C CA . ARG A 1 172 ? -35.500 18.461 59.767 1.00 75.75 172 ARG A CA 1
ATOM 1360 C C . ARG A 1 172 ? -35.294 18.569 61.284 1.00 75.75 172 ARG A C 1
ATOM 1362 O O . ARG A 1 172 ? -36.261 18.499 62.039 1.00 75.75 172 ARG A O 1
ATOM 1369 N N . HIS A 1 173 ? -34.064 18.809 61.745 1.00 67.06 173 HIS A N 1
ATOM 1370 C CA . HIS A 1 173 ? -33.779 19.110 63.155 1.00 67.06 173 HIS A CA 1
ATOM 1371 C C . HIS A 1 173 ? -34.264 20.496 63.608 1.00 67.06 173 HIS A C 1
ATOM 1373 O O . HIS A 1 173 ? -34.554 20.668 64.791 1.00 67.06 173 HIS A O 1
ATOM 1379 N N . ARG A 1 174 ? -34.377 21.483 62.708 1.00 63.88 174 ARG A N 1
ATOM 1380 C CA . ARG A 1 174 ? -34.950 22.805 63.022 1.00 63.88 174 ARG A CA 1
ATOM 1381 C C . ARG A 1 174 ? -36.477 22.779 63.095 1.00 63.88 174 ARG A C 1
ATOM 1383 O O . ARG A 1 174 ? -37.035 23.431 63.970 1.00 63.88 174 ARG A O 1
ATOM 1390 N N . GLU A 1 175 ? -37.151 22.006 62.248 1.00 63.16 175 GLU A N 1
ATOM 1391 C CA . GLU A 1 175 ? -38.618 21.880 62.290 1.00 63.16 175 GLU A CA 1
ATOM 1392 C C . GLU A 1 175 ? -39.103 21.119 63.531 1.00 63.16 175 GLU A C 1
ATOM 1394 O O . GLU A 1 175 ? -40.034 21.569 64.195 1.00 63.16 175 GLU A O 1
ATOM 1399 N N . LYS A 1 176 ? -38.380 20.073 63.959 1.00 58.22 176 LYS A N 1
ATOM 1400 C CA . LYS A 1 176 ? -38.621 19.389 65.247 1.00 58.22 176 LYS A CA 1
ATOM 1401 C C . LYS A 1 176 ? -38.469 20.284 66.492 1.00 58.22 176 LYS A C 1
ATOM 1403 O O . LYS A 1 176 ? -38.848 19.862 67.577 1.00 58.22 176 LYS A O 1
ATOM 1408 N N . LYS A 1 177 ? -37.918 21.498 66.360 1.00 56.28 177 LYS A N 1
ATOM 1409 C CA . LYS A 1 177 ? -37.818 22.498 67.442 1.00 56.28 177 LYS A CA 1
ATOM 1410 C C . LYS A 1 177 ? -38.915 23.575 67.389 1.00 56.28 177 LYS A C 1
ATOM 1412 O O . LYS A 1 177 ? -38.876 24.495 68.199 1.00 56.28 177 LYS A O 1
ATOM 1417 N N . LYS A 1 178 ? -39.866 23.497 66.447 1.00 54.56 178 LYS A N 1
ATOM 1418 C CA . LYS A 1 178 ? -40.918 24.513 66.234 1.00 54.56 178 LYS A CA 1
ATOM 1419 C C . LYS A 1 178 ? -42.350 24.059 66.546 1.00 54.56 178 LYS A C 1
ATOM 1421 O O . LYS A 1 178 ? -43.265 24.857 66.388 1.00 54.56 178 LYS A O 1
ATOM 1426 N N . THR A 1 179 ? -42.564 22.832 67.016 1.00 45.91 179 THR A N 1
ATOM 1427 C CA . THR A 1 179 ? -43.863 22.393 67.557 1.00 45.91 179 THR A CA 1
ATOM 1428 C C . THR A 1 179 ? -44.042 22.891 68.997 1.00 45.91 179 THR A C 1
ATOM 1430 O O . THR A 1 179 ? -43.277 22.454 69.863 1.00 45.91 179 THR A O 1
ATOM 1433 N N . PRO A 1 180 ? -45.033 23.752 69.302 1.00 46.81 180 PRO A N 1
ATOM 1434 C CA . PRO A 1 180 ? -45.383 24.075 70.681 1.00 46.81 180 PRO A CA 1
ATOM 1435 C C . PRO A 1 180 ? -45.966 22.831 71.357 1.00 46.81 180 PRO A C 1
ATOM 1437 O O . PRO A 1 180 ? -46.835 22.171 70.785 1.00 46.81 180 PRO A O 1
ATOM 1440 N N . LYS A 1 181 ? -45.515 22.509 72.573 1.00 38.72 181 LYS A N 1
ATOM 1441 C CA . LYS A 1 181 ? -46.194 21.507 73.405 1.00 38.72 181 LYS A CA 1
ATOM 1442 C C . LYS A 1 181 ? -47.561 22.065 73.801 1.00 38.72 181 LYS A C 1
ATOM 1444 O O . LYS A 1 181 ? -47.623 23.088 74.477 1.00 38.72 181 LYS A O 1
ATOM 1449 N N . GLN A 1 182 ? -48.634 21.403 73.377 1.00 34.09 182 GLN A N 1
ATOM 1450 C CA . GLN A 1 182 ? -49.970 21.685 73.890 1.00 34.09 182 GLN A CA 1
ATOM 1451 C C . GLN A 1 182 ? -50.096 21.076 75.295 1.00 34.09 182 GLN A C 1
ATOM 1453 O O . GLN A 1 182 ? -49.595 19.981 75.546 1.00 34.09 182 GLN A O 1
ATOM 1458 N N . ILE A 1 183 ? -50.691 21.837 76.209 1.00 48.41 183 ILE A N 1
ATOM 1459 C CA . ILE A 1 183 ? -50.771 21.541 77.644 1.00 48.41 183 ILE A CA 1
ATOM 1460 C C . ILE A 1 183 ? -51.863 20.497 77.900 1.00 48.41 183 ILE A C 1
ATOM 1462 O O . ILE A 1 183 ? -53.002 20.729 77.501 1.00 48.41 183 ILE A O 1
ATOM 1466 N N . VAL A 1 184 ? -51.531 19.419 78.618 1.00 32.41 184 VAL A N 1
ATOM 1467 C CA . VAL A 1 184 ? -52.441 18.719 79.546 1.00 32.41 184 VAL A CA 1
ATOM 1468 C C . VAL A 1 184 ? -51.608 18.241 80.741 1.00 32.41 184 VAL A C 1
ATOM 1470 O O . VAL A 1 184 ? -50.535 17.666 80.555 1.00 32.41 184 VAL A O 1
ATOM 1473 N N . ASP A 1 185 ? -52.092 18.524 81.946 1.00 36.41 185 ASP A N 1
ATOM 1474 C CA . ASP A 1 185 ? -51.445 18.237 83.230 1.00 36.41 185 ASP A CA 1
ATOM 1475 C C . ASP A 1 185 ? -51.529 16.762 83.664 1.00 36.41 185 ASP A C 1
ATOM 1477 O O . ASP A 1 185 ? -52.512 16.082 83.374 1.00 36.41 185 ASP A O 1
ATOM 1481 N N . SER A 1 186 ? -50.544 16.309 84.450 1.00 32.44 186 SER A N 1
ATOM 1482 C CA . SER A 1 186 ? -50.756 15.687 85.777 1.00 32.44 186 SER A CA 1
ATOM 1483 C C . SER A 1 186 ? -49.406 15.290 86.409 1.00 32.44 186 SER A C 1
ATOM 1485 O O . SER A 1 186 ? -48.620 14.557 85.818 1.00 32.44 186 SER A O 1
ATOM 1487 N N . GLU A 1 187 ? -49.162 15.870 87.589 1.00 33.59 187 GLU A N 1
ATOM 1488 C CA . GLU A 1 187 ? -48.402 15.390 88.765 1.00 33.59 187 GLU A CA 1
ATOM 1489 C C . GLU A 1 187 ? -47.077 14.605 88.620 1.00 33.59 187 GLU A C 1
ATOM 1491 O O . GLU A 1 187 ? -46.998 13.536 88.022 1.00 33.59 187 GLU A O 1
ATOM 1496 N N . GLY A 1 188 ? -46.029 15.079 89.320 1.00 26.92 188 GLY A N 1
ATOM 1497 C CA . GLY A 1 188 ? -44.746 14.357 89.387 1.00 26.92 188 GLY A CA 1
ATOM 1498 C C . GLY A 1 188 ? -43.592 14.950 90.217 1.00 26.92 188 GLY A C 1
ATOM 1499 O O . GLY A 1 188 ? -42.460 14.570 89.967 1.00 26.92 188 GLY A O 1
ATOM 1500 N N . VAL A 1 189 ? -43.864 15.871 91.153 1.00 34.47 189 VAL A N 1
ATOM 1501 C CA . VAL A 1 189 ? -43.099 16.165 92.397 1.00 34.47 189 VAL A CA 1
ATOM 1502 C C . VAL A 1 189 ? -41.542 16.110 92.384 1.00 34.47 189 VAL A C 1
ATOM 1504 O O . VAL A 1 189 ? -40.931 15.049 92.352 1.00 34.47 189 VAL A O 1
ATOM 1507 N N . ASN A 1 190 ? -40.950 17.280 92.667 1.00 31.31 190 ASN A N 1
ATOM 1508 C CA . ASN A 1 190 ? -39.625 17.545 93.271 1.00 31.31 190 ASN A CA 1
ATOM 1509 C C . ASN A 1 190 ? -38.327 17.408 92.444 1.00 31.31 190 ASN A C 1
ATOM 1511 O O . ASN A 1 190 ? -37.630 16.399 92.428 1.00 31.31 190 ASN A O 1
ATOM 1515 N N . GLU A 1 191 ? -37.941 18.571 91.921 1.00 36.97 191 GLU A N 1
ATOM 1516 C CA . GLU A 1 191 ? -36.594 19.157 91.972 1.00 36.97 191 GLU A CA 1
ATOM 1517 C C . GLU A 1 191 ? -35.787 18.844 93.258 1.00 36.97 191 GLU A C 1
ATOM 1519 O O . GLU A 1 191 ? -36.314 18.973 94.361 1.00 36.97 191 GLU A O 1
ATOM 1524 N N . ILE A 1 192 ? -34.496 18.514 93.096 1.00 35.41 192 ILE A N 1
ATOM 1525 C CA . ILE A 1 192 ? -33.343 18.973 93.905 1.00 35.41 192 ILE A CA 1
ATOM 1526 C C . ILE A 1 192 ? -32.054 18.791 93.068 1.00 35.41 192 ILE A C 1
ATOM 1528 O O . ILE A 1 192 ? -32.032 18.073 92.069 1.00 35.41 192 ILE A O 1
ATOM 1532 N N . THR A 1 193 ? -31.030 19.559 93.430 1.00 35.31 193 THR A N 1
ATOM 1533 C CA . THR A 1 193 ? -29.829 19.944 92.672 1.00 35.31 193 THR A CA 1
ATOM 1534 C C . THR A 1 193 ? -28.653 18.951 92.696 1.00 35.31 193 THR A C 1
ATOM 1536 O O . THR A 1 193 ? -28.654 18.001 93.465 1.00 35.31 193 THR A O 1
ATOM 1539 N N . GLU A 1 194 ? -27.605 19.296 91.924 1.00 32.75 194 GLU A N 1
ATOM 1540 C CA . GLU A 1 194 ? -26.246 18.701 91.904 1.00 32.75 194 GLU A CA 1
ATOM 1541 C C . GLU A 1 194 ? -26.144 17.313 91.221 1.00 32.75 194 GLU A C 1
ATOM 1543 O O . GLU A 1 194 ? -27.076 16.523 91.216 1.00 32.75 194 GLU A O 1
ATOM 1548 N N . GLY A 1 195 ? -25.055 16.936 90.542 1.00 31.64 195 GLY A N 1
ATOM 1549 C CA . GLY A 1 195 ? -23.809 17.657 90.276 1.00 31.64 195 GLY A CA 1
ATOM 1550 C C . GLY A 1 195 ? -22.602 16.712 90.303 1.00 31.64 195 GLY A C 1
ATOM 1551 O O . GLY A 1 195 ? -22.007 16.557 91.356 1.00 31.64 195 GLY A O 1
ATOM 1552 N N . ILE A 1 196 ? -22.203 16.180 89.133 1.00 40.66 196 ILE A N 1
ATOM 1553 C CA . ILE A 1 196 ? -20.996 15.347 88.893 1.00 40.66 196 ILE A CA 1
ATOM 1554 C C . ILE A 1 196 ? -21.057 13.902 89.440 1.00 40.66 196 ILE A C 1
ATOM 1556 O O . ILE A 1 196 ? -21.006 13.702 90.642 1.00 40.66 196 ILE A O 1
ATOM 1560 N N . GLU A 1 197 ? -20.984 12.903 88.546 1.00 35.16 197 GLU A N 1
ATOM 1561 C CA . GLU A 1 197 ? -19.977 11.818 88.611 1.00 35.16 197 GLU A CA 1
ATOM 1562 C C . GLU A 1 197 ? -19.868 11.083 87.255 1.00 35.16 197 GLU A C 1
ATOM 1564 O O . GLU A 1 197 ? -20.871 10.836 86.585 1.00 35.16 197 GLU A O 1
ATOM 1569 N N . ASN A 1 198 ? -18.644 10.738 86.836 1.00 37.78 198 ASN A N 1
ATOM 1570 C CA . ASN A 1 198 ? -18.381 9.874 85.679 1.00 37.78 198 ASN A CA 1
ATOM 1571 C C . ASN A 1 198 ? -18.116 8.446 86.167 1.00 37.78 198 ASN A C 1
ATOM 1573 O O . ASN A 1 198 ? -17.132 8.231 86.871 1.00 37.78 198 ASN A O 1
ATOM 1577 N N . THR A 1 199 ? -18.889 7.456 85.718 1.00 35.44 199 THR A N 1
ATOM 1578 C CA . THR A 1 199 ? -18.578 6.038 85.961 1.00 35.44 199 THR A CA 1
ATOM 1579 C C . THR A 1 199 ? -18.072 5.362 84.687 1.00 35.44 199 THR A C 1
ATOM 1581 O O . THR A 1 199 ? -18.814 5.090 83.746 1.00 35.44 199 THR A O 1
ATOM 1584 N N . VAL A 1 200 ? -16.764 5.095 84.658 1.00 35.97 200 VAL A N 1
ATOM 1585 C CA . VAL A 1 200 ? -16.107 4.243 83.657 1.00 35.97 200 VAL A CA 1
ATOM 1586 C C . VAL A 1 200 ? -15.977 2.845 84.252 1.00 35.97 200 VAL A C 1
ATOM 1588 O O . VAL A 1 200 ? -15.353 2.681 85.298 1.00 35.97 200 VAL A O 1
ATOM 1591 N N . TYR A 1 201 ? -16.544 1.842 83.583 1.00 34.41 201 TYR A N 1
ATOM 1592 C CA . TYR A 1 201 ? -16.388 0.435 83.950 1.00 34.41 201 TYR A CA 1
ATOM 1593 C C . TYR A 1 201 ? -15.437 -0.240 82.957 1.00 34.41 201 TYR A C 1
ATOM 1595 O O . TYR A 1 201 ? -15.729 -0.296 81.762 1.00 34.41 201 TYR A O 1
ATOM 1603 N N . SER A 1 202 ? -14.290 -0.710 83.449 1.00 39.03 202 SER A N 1
ATOM 1604 C CA . SER A 1 202 ? -13.280 -1.410 82.649 1.00 39.03 202 SER A CA 1
ATOM 1605 C C . SER A 1 202 ? -13.356 -2.910 82.882 1.00 39.03 202 SER A C 1
ATOM 1607 O O . SER A 1 202 ? -13.354 -3.347 84.030 1.00 39.03 202 SER A O 1
ATOM 1609 N N . ASP A 1 203 ? -13.293 -3.671 81.795 1.00 33.91 203 ASP A N 1
ATOM 1610 C CA . ASP A 1 203 ? -12.927 -5.085 81.823 1.00 33.91 203 ASP A CA 1
ATOM 1611 C C . ASP A 1 203 ? -11.429 -5.238 81.483 1.00 33.91 203 ASP A C 1
ATOM 1613 O O . ASP A 1 203 ? -10.859 -4.404 80.768 1.00 33.91 203 ASP A O 1
ATOM 1617 N N . LYS A 1 204 ? -10.771 -6.260 82.033 1.00 36.75 204 LYS A N 1
ATOM 1618 C CA . LYS A 1 204 ? -9.338 -6.543 81.855 1.00 36.75 204 LYS A CA 1
ATOM 1619 C C . LYS A 1 204 ? -9.089 -8.048 81.849 1.00 36.75 204 LYS A C 1
ATOM 1621 O O . LYS A 1 204 ? -9.341 -8.703 82.854 1.00 3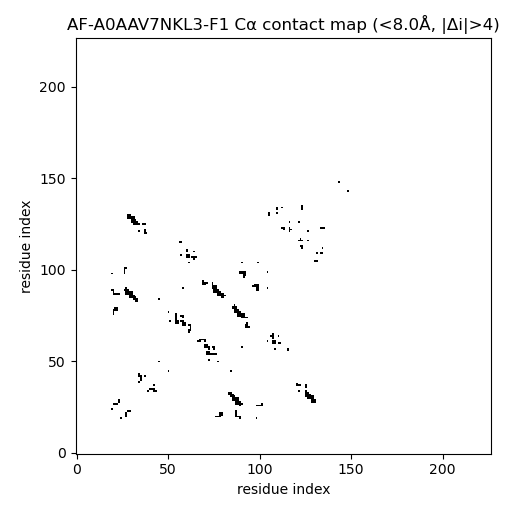6.75 204 LYS A O 1
ATOM 1626 N N . GLU A 1 205 ? -8.416 -8.535 80.810 1.00 39.47 205 GLU A N 1
ATOM 1627 C CA . GLU A 1 205 ? -7.626 -9.767 80.902 1.00 39.47 205 GLU A CA 1
ATOM 1628 C C . GLU A 1 205 ? -6.134 -9.459 80.706 1.00 39.47 205 GLU A C 1
ATOM 1630 O O . GLU A 1 205 ? -5.745 -8.657 79.852 1.00 39.47 205 GLU A O 1
ATOM 1635 N N . ASP A 1 206 ? -5.302 -10.056 81.562 1.00 35.31 206 ASP A N 1
ATOM 1636 C CA . ASP A 1 206 ? -3.895 -9.696 81.750 1.00 35.31 206 ASP A CA 1
ATOM 1637 C C . ASP A 1 206 ? -2.940 -10.518 80.865 1.00 35.31 206 ASP A C 1
ATOM 1639 O O . ASP A 1 206 ? -2.935 -11.749 80.905 1.00 35.31 206 ASP A O 1
ATOM 1643 N N . LEU A 1 207 ? -1.995 -9.847 80.193 1.00 39.22 207 LEU A N 1
ATOM 1644 C CA . LEU A 1 207 ? -0.718 -10.476 79.828 1.00 39.22 207 LEU A CA 1
ATOM 1645 C C . LEU A 1 207 ? 0.236 -10.415 81.028 1.00 39.22 207 LEU A C 1
ATOM 1647 O O . LEU A 1 207 ? 0.545 -9.327 81.519 1.00 39.22 207 LEU A O 1
ATOM 1651 N N . LYS A 1 208 ? 0.786 -11.562 81.449 1.00 37.91 208 LYS A N 1
ATOM 1652 C CA . LYS A 1 208 ? 1.829 -11.629 82.486 1.00 37.91 208 LYS A CA 1
ATOM 1653 C C . LYS A 1 208 ? 3.152 -12.180 81.957 1.00 37.91 208 LYS A C 1
ATOM 1655 O O . LYS A 1 208 ? 3.211 -13.264 81.386 1.00 37.91 208 LYS A O 1
ATOM 1660 N N . CYS A 1 209 ? 4.217 -11.416 82.195 1.00 34.78 209 CYS A N 1
ATOM 1661 C CA . CYS A 1 209 ? 5.607 -11.822 81.993 1.00 34.78 209 CYS A CA 1
ATOM 1662 C C . CYS A 1 209 ? 6.071 -12.754 83.136 1.00 34.78 209 CYS A C 1
ATOM 1664 O O . CYS A 1 209 ? 5.508 -12.709 84.231 1.00 34.78 209 CYS A O 1
ATOM 1666 N N . GLY A 1 210 ? 7.072 -13.605 82.892 1.00 34.81 210 GLY A N 1
ATOM 1667 C CA . GLY A 1 210 ? 7.534 -14.621 83.853 1.00 34.81 210 GLY A CA 1
ATOM 1668 C C . GLY A 1 210 ? 8.739 -14.206 84.705 1.00 34.81 210 GLY A C 1
ATOM 1669 O O . GLY A 1 210 ? 9.429 -13.243 84.375 1.00 34.81 210 GLY A O 1
ATOM 1670 N N . GLN A 1 211 ? 9.045 -14.981 85.761 1.00 35.97 211 GLN A N 1
ATOM 1671 C CA . GLN A 1 211 ? 10.363 -14.945 86.413 1.00 35.97 211 GLN A CA 1
ATOM 1672 C C . GLN A 1 211 ? 10.756 -16.252 87.153 1.00 35.97 211 GLN A C 1
ATOM 1674 O O . GLN A 1 211 ? 10.028 -16.761 87.997 1.00 35.97 211 GLN A O 1
ATOM 1679 N N . VAL A 1 212 ? 11.943 -16.739 86.775 1.00 41.59 212 VAL A N 1
ATOM 1680 C CA . VAL A 1 212 ? 12.939 -17.686 87.343 1.00 41.59 212 VAL A CA 1
ATOM 1681 C C . VAL A 1 212 ? 12.734 -18.371 88.720 1.00 41.59 212 VAL A C 1
ATOM 1683 O O . VAL A 1 212 ? 12.614 -17.691 89.737 1.00 41.59 212 VAL A O 1
ATOM 1686 N N . ASN A 1 213 ? 12.898 -19.714 88.736 1.00 35.28 213 ASN A N 1
ATOM 1687 C CA . ASN A 1 213 ? 13.739 -20.570 89.630 1.00 35.28 213 ASN A CA 1
ATOM 1688 C C . ASN A 1 213 ? 13.570 -22.079 89.263 1.00 35.28 213 ASN A C 1
ATOM 1690 O O . ASN A 1 213 ? 12.556 -22.413 88.660 1.00 35.28 213 ASN A O 1
ATOM 1694 N N . GLY A 1 214 ? 14.459 -23.046 89.572 1.00 33.97 214 GLY A N 1
ATOM 1695 C CA . GLY A 1 214 ? 15.853 -23.010 90.072 1.00 33.97 214 GLY A CA 1
ATOM 1696 C C . GLY A 1 214 ? 16.368 -24.380 90.617 1.00 33.97 214 GLY A C 1
ATOM 1697 O O . GLY A 1 214 ? 15.564 -25.145 91.131 1.00 33.97 214 GLY A O 1
ATOM 1698 N N . VAL A 1 215 ? 17.698 -24.632 90.573 1.00 34.22 215 VAL A N 1
ATOM 1699 C CA . VAL A 1 215 ? 18.495 -25.641 91.358 1.00 34.22 215 VAL A CA 1
ATOM 1700 C C . VAL A 1 215 ? 18.349 -27.170 91.059 1.00 34.22 215 VAL A C 1
ATOM 1702 O O . VAL A 1 215 ? 17.401 -27.773 91.533 1.00 34.22 215 VAL A O 1
ATOM 1705 N N . TYR A 1 216 ? 19.398 -27.773 90.433 1.00 38.06 216 TYR A N 1
ATOM 1706 C CA . TYR A 1 216 ? 19.949 -29.177 90.515 1.00 38.06 216 TYR A CA 1
ATOM 1707 C C . TYR A 1 216 ? 19.002 -30.419 90.324 1.00 38.06 216 TYR A C 1
ATOM 1709 O O . TYR A 1 216 ? 17.809 -30.316 90.553 1.00 38.06 216 TYR A O 1
ATOM 1717 N N . VAL A 1 217 ? 19.386 -31.646 89.896 1.00 41.00 217 VAL A N 1
ATOM 1718 C CA . VAL A 1 217 ? 20.654 -32.436 89.781 1.00 41.00 217 VAL A CA 1
ATOM 1719 C C . VAL A 1 217 ? 20.713 -33.211 88.422 1.00 41.00 217 VAL A C 1
ATOM 1721 O O . VAL A 1 217 ? 19.754 -33.194 87.656 1.00 41.00 217 VAL A O 1
ATOM 1724 N N . HIS A 1 218 ? 21.861 -33.843 88.141 1.00 38.41 218 HIS A N 1
ATOM 1725 C CA . HIS A 1 218 ? 22.303 -34.651 86.983 1.00 38.41 218 HIS A CA 1
ATOM 1726 C C . HIS A 1 218 ? 21.769 -36.121 86.933 1.00 38.41 218 HIS A C 1
ATOM 1728 O O . HIS A 1 218 ? 21.036 -36.530 87.831 1.00 38.41 218 HIS A O 1
ATOM 1734 N N . ASP A 1 219 ? 22.252 -36.878 85.927 1.00 44.69 219 ASP A N 1
ATOM 1735 C CA . ASP A 1 219 ? 22.211 -38.351 85.688 1.00 44.69 219 ASP A CA 1
ATOM 1736 C C . ASP A 1 219 ? 20.901 -38.931 85.094 1.00 44.69 219 ASP A C 1
ATOM 1738 O O . ASP A 1 219 ? 19.806 -38.540 85.486 1.00 44.69 219 ASP A O 1
ATOM 1742 N N . ASP A 1 220 ? 20.877 -39.894 84.157 1.00 42.16 220 ASP A N 1
ATOM 1743 C CA . ASP A 1 220 ? 21.867 -40.502 83.233 1.00 42.16 220 ASP A CA 1
ATOM 1744 C C . ASP A 1 220 ? 21.077 -41.243 82.118 1.00 42.16 220 ASP A C 1
ATOM 1746 O O . ASP A 1 220 ? 19.923 -41.614 82.346 1.00 42.16 220 ASP A O 1
ATOM 1750 N N . GLY A 1 221 ? 21.651 -41.524 80.933 1.00 41.97 221 GLY A N 1
ATOM 1751 C CA . GLY A 1 221 ? 20.968 -42.409 79.961 1.00 41.97 221 GLY A CA 1
ATOM 1752 C C . GLY A 1 221 ? 21.410 -42.358 78.493 1.00 41.97 221 GLY A C 1
ATOM 1753 O O . GLY A 1 221 ? 20.874 -41.604 77.690 1.00 41.97 221 GLY A O 1
ATOM 1754 N N . GLU A 1 222 ? 22.356 -43.229 78.156 1.00 46.88 222 GLU A N 1
ATOM 1755 C CA . GLU A 1 222 ? 22.811 -43.680 76.830 1.00 46.88 222 GLU A CA 1
ATOM 1756 C C . GLU A 1 222 ? 21.828 -43.652 75.620 1.00 46.88 222 GLU A C 1
ATOM 1758 O O . GLU A 1 222 ? 20.729 -44.181 75.712 1.00 46.88 222 GLU A O 1
ATOM 1763 N N . ASN A 1 223 ? 22.350 -43.189 74.458 1.00 37.53 223 ASN A N 1
ATOM 1764 C CA . ASN A 1 223 ? 22.527 -43.959 73.187 1.00 37.53 223 ASN A CA 1
ATOM 1765 C C . ASN A 1 223 ? 21.224 -44.446 72.450 1.00 37.53 223 ASN A C 1
ATOM 1767 O O . ASN A 1 223 ? 20.238 -44.797 73.072 1.00 37.53 223 ASN A O 1
ATOM 1771 N N . VAL A 1 224 ? 21.070 -44.524 71.114 1.00 49.19 224 VAL A N 1
ATOM 1772 C CA . VAL A 1 224 ? 22.006 -44.864 70.021 1.00 49.19 224 VAL A CA 1
ATOM 1773 C C . VAL A 1 224 ? 21.502 -44.354 68.639 1.00 49.19 224 VAL A C 1
ATOM 1775 O O . VAL A 1 224 ? 20.322 -44.483 68.334 1.00 49.19 224 VAL A O 1
ATOM 1778 N N . THR A 1 225 ? 22.437 -43.940 67.766 1.00 47.62 225 THR A N 1
ATOM 1779 C CA . THR A 1 225 ? 22.436 -43.960 66.264 1.00 47.62 225 THR A CA 1
ATOM 1780 C C . THR A 1 225 ? 21.370 -43.251 65.384 1.00 47.62 225 THR A C 1
ATOM 1782 O O . THR A 1 225 ? 20.177 -43.320 65.655 1.00 47.62 225 THR A O 1
ATOM 1785 N N . PRO A 1 226 ? 21.793 -42.677 64.227 1.00 50.44 226 PRO A N 1
ATOM 1786 C CA . PRO A 1 226 ? 20.922 -42.152 63.166 1.00 50.44 226 PRO A CA 1
ATOM 1787 C C . PRO A 1 226 ? 20.776 -43.088 61.942 1.00 50.44 226 PRO A C 1
ATOM 1789 O O . PRO A 1 226 ? 21.618 -43.960 61.714 1.00 50.44 226 PRO A O 1
ATOM 1792 N N . MET A 1 227 ? 19.782 -42.795 61.093 1.00 39.00 227 MET A N 1
ATOM 1793 C CA . MET A 1 227 ? 19.803 -42.971 59.627 1.00 39.00 227 MET A CA 1
ATOM 1794 C C . MET A 1 227 ? 19.100 -41.783 58.964 1.00 39.00 227 MET A C 1
ATOM 1796 O O . MET A 1 227 ? 18.130 -41.285 59.578 1.00 39.00 227 MET A O 1
#

Radius of gyration: 46.49 Å; Cα contacts (8 Å, |Δi|>4): 193; chains: 1; bounding box: 75×69×147 Å

Foldseek 3Di:
DDDDDDDDDDDPPPPPDPPQDDPPHALKWKKAAQQCVQQPPNRDDCDVVNLLLLLQLLLVLLCVQVVDPQRHSVQKDWADQDPRGIIIIWGARNPPRHTDHNVSSLVSCLVCVVVSQVVNSHDPVRIDTPPHDDNDDDDPDDPDDPVNVVVVVVVVVVVVVVVVVVVVVVVVVVVVVPDDDDDDDDDDDDDDDDDDDDDDDDDDDDDDDDDDDDDDDDDDDDDDDDD

Sequence (227 aa):
MLPGLFLLVLPLATYAQDQRCYPKAPNAFQVRISLRAALGDKAYVWDRSEDYLFRSMVAWAMRSSLQDENFIASSVKLCNITKRISFWFVVINTTDSSVVPESKVEMAIRKQRNRINSAFLLNDNTLEFMQIVPTLNAPPESSITVWLVVFGVISGLVLVGLSFLIVSSMRRHREKKKTPKQIVDSEGVNEITEGIENTVYSDKEDLKCGQVNGVYVHDDGENVTPM